Protein AF-0000000076552483 (afdb_homodimer)

Sequence (328 aa):
MKTQMVSAVFLTTALAVSMQRSLESSATPPAQNSSPTLTNTCLITNDVKRLTSFYAQALEMEPHKVDDTYVEFRTGTAVLAIFATEAQEKYIPGSAKAGQNNSAILEFKVTDVDHEYVRLQGLVKTWVKKPTTQPWGTRSLYFRDPDGNLVDFFVPATQPKPRRMKTQMVSAVFLTTALAVSMQRSLESSATPPAQNSSPTLTNTCLITNDVKRLTSFYAQALEMEPHKVDDTYVEFRTGTAVLAIFATEAQEKYIPGSAKAGQNNSAILEFKVTDVDHEYVRLQGLVKTWVKKPTTQPWGTRSLYFRDPDGNLVDFFVPATQPKPRR

Foldseek 3Di:
DPDDPPVPPPPPPPPPPPPPVPVPVVPVPPPPPDDDDQAEDEAEAQQQPQLQVLCCQLLVFDWDDPDPAKIWDDNPGHIYMYGYPVVCCVVPNPPDDFLPDDDDEAEAEDDDQQVSQVSCVVRFDFWDAHFDQDPQAKTWTWGAGPSGHIYIYIHDHDPPPPDD/DPPPPPPPPPPPPPPPVPPPPPVPVVPVPPPPPDDDDQAEDEAEAQQQPQLQVLCCQLLVFDWDDPDPAKIWDDNPGHIYMYGYPVVCCVVPNPPDDHLPDDDDEAEAEDDDQQVSQVSCVVRFDFWDAHFDQDPQAKTWTWGAGPSGHIYIYIHDHDPPPPDD

Secondary structure (DSSP, 8-state):
---------------------------------PPPEEEEEEEEES-HHHHHHHHHHHHT---EEEETTEEEEE-SSSEEEEEEHHHHHHHSTTS--TT-BSSEEEEEE-S-HHHHHHHTTTT--EEEEEEEE-TTS-EEEEEE-TT--EEEEEE---------/---------------------------------PPPEEEEEEEEES-HHHHHHHHHHHHT---EEEETTEEEEE-SSSEEEEEEHHHHHHHSTTS--TT-BSSEEEEEE-S-HHHHHHHTTTT--EEEEEEEE-TTS-EEEEEE-TT--EEEEEE---------

Radius of gyration: 32.88 Å; Cα contacts (8 Å, |Δi|>4): 630; chains: 2; bounding box: 82×118×96 Å

Nearest PDB structures (foldseek):
  4mym-assembly1_A-2  TM=7.818E-01  e=7.127E-12  Nocardioides sp. JS614
  2i7r-assembly1_B  TM=8.332E-01  e=1.467E-09  Streptococcus pneumoniae
  3bqx-assembly1_A-2  TM=8.587E-01  e=1.896E-09  Fulvimarina pelagi HTCC2506
  3itw-assembly1_B-2  TM=7.222E-01  e=1.081E-07  Micromonospora sp. ML1
  1kmz-assembly1_A  TM=4.462E-01  e=1.911E-08  Streptomyces lavendulae

pLDDT: mean 84.48, std 24.86, range [22.77, 99.0]

InterPro domains:
  IPR004360 Glyoxalase/fosfomycin resistance/dioxygenase domain [PF00903] (41-153)
  IPR029068 Glyoxalase/Bleomycin resistance protein/Dihydroxybiphenyl dioxygenase [G3DSA:3.10.180.10] (33-156)
  IPR029068 Glyoxalase/Bleomycin resistance protein/Dihydroxybiphenyl dioxygenase [SSF54593] (40-154)
  IPR037523 Vicinal oxygen chelate (VOC), core domain [PS51819] (37-156)

Solvent-accessible surface area (backbone atoms only — not comparable to full-atom values): 18731 Å² total; per-residue (Å²): 136,82,70,90,76,81,77,76,76,77,77,76,75,72,78,74,70,72,76,70,69,72,73,60,70,74,60,65,69,70,82,70,75,60,58,45,20,41,43,36,40,34,36,33,26,88,48,48,67,62,54,48,54,49,48,30,61,76,33,67,42,78,69,47,69,78,52,89,51,34,36,33,38,78,36,85,57,16,30,46,32,40,33,24,44,70,59,46,40,71,78,45,64,88,67,64,42,58,53,37,31,33,18,52,35,46,30,23,44,37,80,48,46,65,58,49,56,63,74,36,61,87,72,53,82,42,79,73,38,67,73,41,72,44,96,84,46,33,30,31,28,32,31,34,51,97,54,51,38,39,35,33,40,25,32,76,46,78,71,76,67,76,78,123,136,85,79,77,76,78,78,77,78,77,75,77,76,77,78,73,72,72,75,70,72,72,74,61,70,74,63,65,69,69,82,69,77,59,59,46,20,40,43,36,41,36,37,34,25,87,47,49,67,63,54,48,54,50,48,28,60,76,33,66,44,81,68,48,68,78,51,90,49,35,36,34,37,78,35,84,58,16,29,44,32,40,33,23,43,70,58,44,40,71,78,46,64,86,69,64,40,57,53,38,30,34,18,53,33,44,31,23,44,38,80,48,48,66,58,50,55,63,72,37,60,88,70,54,83,43,81,73,40,68,74,41,71,43,96,84,46,33,31,31,30,33,31,34,51,97,53,50,38,39,35,33,40,26,32,75,47,79,73,77,68,76,79,124

Organism: NCBI:txid570835

Structure (mmCIF, N/CA/C/O backbone):
data_AF-0000000076552483-model_v1
#
loop_
_entity.id
_entity.type
_entity.pdbx_description
1 polymer 'Catechol 2,3-dioxygenase-like lactoylglutathione lyase family enzyme'
#
loop_
_atom_site.group_PDB
_atom_site.id
_atom_site.type_symbol
_atom_site.label_atom_id
_atom_site.label_alt_id
_atom_site.label_comp_id
_atom_site.label_asym_id
_atom_site.label_entity_id
_atom_site.label_seq_id
_atom_site.pdbx_PDB_ins_code
_atom_site.Cartn_x
_atom_site.Cartn_y
_atom_site.Cartn_z
_atom_site.occupancy
_atom_site.B_iso_or_equiv
_atom_site.auth_seq_id
_atom_site.auth_comp_id
_atom_site.auth_asym_id
_atom_site.auth_atom_id
_atom_site.pdbx_PDB_model_num
ATOM 1 N N . MET A 1 1 ? -20.266 -84.312 58.062 1 22.77 1 MET A N 1
ATOM 2 C CA . MET A 1 1 ? -20.062 -84.188 56.625 1 22.77 1 MET A CA 1
ATOM 3 C C . MET A 1 1 ? -19.344 -82.875 56.344 1 22.77 1 MET A C 1
ATOM 5 O O . MET A 1 1 ? -19.984 -81.812 56.156 1 22.77 1 MET A O 1
ATOM 9 N N . LYS A 1 2 ? -18.266 -82.625 57.031 1 31.97 2 LYS A N 1
ATOM 10 C CA . LYS A 1 2 ? -17.688 -81.25 57.25 1 31.97 2 LYS A CA 1
ATOM 11 C C . LYS A 1 2 ? -17.141 -80.688 55.969 1 31.97 2 LYS A C 1
ATOM 13 O O . LYS A 1 2 ? -16.938 -79.5 55.875 1 31.97 2 LYS A O 1
ATOM 18 N N . THR A 1 3 ? -16.672 -81.5 54.938 1 28.64 3 THR A N 1
ATOM 19 C CA . THR A 1 3 ? -15.352 -81.25 54.406 1 28.64 3 THR A CA 1
ATOM 20 C C . THR A 1 3 ? -15.398 -80.062 53.469 1 28.64 3 THR A C 1
ATOM 22 O O . THR A 1 3 ? -14.539 -79.188 53.531 1 28.64 3 THR A O 1
ATOM 25 N N . GLN A 1 4 ? -16.062 -80.062 52.25 1 30.84 4 GLN A N 1
ATOM 26 C CA . GLN A 1 4 ? -15.336 -79.812 51 1 30.84 4 GLN A CA 1
ATOM 27 C C . GLN A 1 4 ? -15.086 -78.312 50.844 1 30.84 4 GLN A C 1
ATOM 29 O O . GLN A 1 4 ? -15.977 -77.5 51.094 1 30.84 4 GLN A O 1
ATOM 34 N N . MET A 1 5 ? -13.734 -77.875 50.812 1 31.06 5 MET A N 1
ATOM 35 C CA . MET A 1 5 ? -12.844 -76.75 50.656 1 31.06 5 MET A CA 1
ATOM 36 C C . MET A 1 5 ? -13.031 -76.062 49.281 1 31.06 5 MET A C 1
ATOM 38 O O . MET A 1 5 ? -12.57 -76.625 48.281 1 31.06 5 MET A O 1
ATOM 42 N N . VAL A 1 6 ? -14.25 -75.75 48.75 1 33.12 6 VAL A N 1
ATOM 43 C CA . VAL A 1 6 ? -14.297 -75.312 47.375 1 33.12 6 VAL A CA 1
ATOM 44 C C . VAL A 1 6 ? -13.438 -74.062 47.219 1 33.12 6 VAL A C 1
ATOM 46 O O . VAL A 1 6 ? -13.68 -73 47.875 1 33.12 6 VAL A O 1
ATOM 49 N N . SER A 1 7 ? -12.086 -74.188 47.094 1 30.92 7 SER A N 1
ATOM 50 C CA . SER A 1 7 ? -11.133 -73.062 46.812 1 30.92 7 SER A CA 1
ATOM 51 C C . SER A 1 7 ? -11.469 -72.375 45.5 1 30.92 7 SER A C 1
ATOM 53 O O . SER A 1 7 ? -11.438 -73 44.438 1 30.92 7 SER A O 1
ATOM 55 N N . ALA A 1 8 ? -12.617 -71.625 45.375 1 33.12 8 ALA A N 1
ATOM 56 C CA . ALA A 1 8 ? -12.945 -70.875 44.156 1 33.12 8 ALA A CA 1
ATOM 57 C C . ALA A 1 8 ? -11.789 -70 43.719 1 33.12 8 ALA A C 1
ATOM 59 O O . ALA A 1 8 ? -11.289 -69.188 44.5 1 33.12 8 ALA A O 1
ATOM 60 N N . VAL A 1 9 ? -10.883 -70.5 42.844 1 32.25 9 VAL A N 1
ATOM 61 C CA . VAL A 1 9 ? -9.805 -69.875 42.094 1 32.25 9 VAL A CA 1
ATOM 62 C C . VAL A 1 9 ? -10.336 -68.625 41.406 1 32.25 9 VAL A C 1
ATOM 64 O O . VAL A 1 9 ? -11.211 -68.75 40.531 1 32.25 9 VAL A O 1
ATOM 67 N N . PHE A 1 10 ? -10.727 -67.5 42.125 1 34.72 10 PHE A N 1
ATOM 68 C CA . PHE A 1 10 ? -11.086 -66.25 41.438 1 34.72 10 PHE A CA 1
ATOM 69 C C . PHE A 1 10 ? -9.977 -65.812 40.5 1 34.72 10 PHE A C 1
ATOM 71 O O . PHE A 1 10 ? -8.844 -65.562 40.938 1 34.72 10 PHE A O 1
ATOM 78 N N . LEU A 1 11 ? -9.828 -66.5 39.25 1 30.98 11 LEU A N 1
ATOM 79 C CA . LEU A 1 11 ? -8.945 -66.062 38.188 1 30.98 11 LEU A CA 1
ATOM 80 C C . LEU A 1 11 ? -9.133 -64.562 37.938 1 30.98 11 LEU A C 1
ATOM 82 O O . LEU A 1 11 ? -10.227 -64.125 37.562 1 30.98 11 LEU A O 1
ATOM 86 N N . THR A 1 12 ? -8.43 -63.656 38.656 1 33.97 12 THR A N 1
ATOM 87 C CA . THR A 1 12 ? -8.227 -62.219 38.406 1 33.97 12 THR A CA 1
ATOM 88 C C . THR A 1 12 ? -7.785 -61.969 36.969 1 33.97 12 THR A C 1
ATOM 90 O O . THR A 1 12 ? -6.703 -62.406 36.562 1 33.97 12 THR A O 1
ATOM 93 N N . THR A 1 13 ? -8.648 -62.312 35.938 1 34.34 13 THR A N 1
ATOM 94 C CA . THR A 1 13 ? -8.305 -61.875 34.594 1 34.34 13 THR A CA 1
ATOM 95 C C . THR A 1 13 ? -7.812 -60.438 34.562 1 34.34 13 THR A C 1
ATOM 97 O O . THR A 1 13 ? -8.539 -59.531 34.969 1 34.34 13 THR A O 1
ATOM 100 N N . ALA A 1 14 ? -6.508 -60.156 34.844 1 34.06 14 ALA A N 1
ATOM 101 C CA . ALA A 1 14 ? -5.828 -58.906 34.594 1 34.06 14 ALA A CA 1
ATOM 102 C C . ALA A 1 14 ? -6.145 -58.375 33.188 1 34.06 14 ALA A C 1
ATOM 104 O O . ALA A 1 14 ? -5.91 -59.062 32.219 1 34.06 14 ALA A O 1
ATOM 105 N N . LEU A 1 15 ? -7.254 -57.594 33.031 1 34.28 15 LEU A N 1
ATOM 106 C CA . LEU A 1 15 ? -7.492 -56.812 31.828 1 34.28 15 LEU A CA 1
ATOM 107 C C . LEU A 1 15 ? -6.215 -56.094 31.391 1 34.28 15 LEU A C 1
ATOM 109 O O . LEU A 1 15 ? -5.688 -55.25 32.125 1 34.28 15 LEU A O 1
ATOM 113 N N . ALA A 1 16 ? -5.184 -56.75 30.797 1 33.97 16 ALA A N 1
ATOM 114 C CA . ALA A 1 16 ? -4.152 -56.094 30 1 33.97 16 ALA A CA 1
ATOM 115 C C . ALA A 1 16 ? -4.758 -55.062 29.062 1 33.97 16 ALA A C 1
ATOM 117 O O . ALA A 1 16 ? -5.387 -55.406 28.062 1 33.97 16 ALA A O 1
ATOM 118 N N . VAL A 1 17 ? -5.543 -54.125 29.516 1 37.03 17 VAL A N 1
ATOM 119 C CA . VAL A 1 17 ? -5.809 -53 28.609 1 37.03 17 VAL A CA 1
ATOM 120 C C . VAL A 1 17 ? -4.523 -52.594 27.891 1 37.03 17 VAL A C 1
ATOM 122 O O . VAL A 1 17 ? -3.561 -52.156 28.516 1 37.03 17 VAL A O 1
ATOM 125 N N . SER A 1 18 ? -4.07 -53.375 26.875 1 35.62 18 SER A N 1
ATOM 126 C CA . SER A 1 18 ? -3.094 -52.875 25.922 1 35.62 18 SER A CA 1
ATOM 127 C C . SER A 1 18 ? -3.328 -51.375 25.656 1 35.62 18 SER A C 1
ATOM 129 O O . SER A 1 18 ? -4.438 -50.969 25.297 1 35.62 18 SER A O 1
ATOM 131 N N . MET A 1 19 ? -2.748 -50.469 26.438 1 33.94 19 MET A N 1
ATOM 132 C CA . MET A 1 19 ? -2.518 -49.094 25.969 1 33.94 19 MET A CA 1
ATOM 133 C C . MET A 1 19 ? -2.123 -49.062 24.5 1 33.94 19 MET A C 1
ATOM 135 O O . MET A 1 19 ? -1.001 -49.438 24.156 1 33.94 19 MET A O 1
ATOM 139 N N . GLN A 1 20 ? -2.896 -49.656 23.594 1 35.84 20 GLN A N 1
ATOM 140 C CA . GLN A 1 20 ? -2.619 -49.156 22.25 1 35.84 20 GLN A CA 1
ATOM 141 C C . GLN A 1 20 ? -2.328 -47.656 22.25 1 35.84 20 GLN A C 1
ATOM 143 O O . GLN A 1 20 ? -3.225 -46.844 22.5 1 35.84 20 GLN A O 1
ATOM 148 N N . ARG A 1 21 ? -1.205 -47.219 22.781 1 35.72 21 ARG A N 1
ATOM 149 C CA . ARG A 1 21 ? -0.691 -45.906 22.391 1 35.72 21 ARG A CA 1
ATOM 150 C C . ARG A 1 21 ? -0.979 -45.625 20.922 1 35.72 21 ARG A C 1
ATOM 152 O O . ARG A 1 21 ? -0.531 -46.375 20.047 1 35.72 21 ARG A O 1
ATOM 159 N N . SER A 1 22 ? -2.285 -45.281 20.641 1 39.59 22 SER A N 1
ATOM 160 C CA . SER A 1 22 ? -2.467 -44.562 19.375 1 39.59 22 SER A CA 1
ATOM 161 C C . SER A 1 22 ? -1.258 -43.688 19.062 1 39.59 22 SER A C 1
ATOM 163 O O . SER A 1 22 ? -0.959 -42.75 19.797 1 39.59 22 SER A O 1
ATOM 165 N N . LEU A 1 23 ? -0.143 -44.25 18.719 1 40.72 23 LEU A N 1
ATOM 166 C CA . LEU A 1 23 ? 0.739 -43.438 17.891 1 40.72 23 LEU A CA 1
ATOM 167 C C . LEU A 1 23 ? -0.068 -42.562 16.938 1 40.72 23 LEU A C 1
ATOM 169 O O . LEU A 1 23 ? -0.339 -42.938 15.805 1 40.72 23 LEU A O 1
ATOM 173 N N . GLU A 1 24 ? -1.252 -42.219 17.328 1 40.53 24 GLU A N 1
ATOM 174 C CA . GLU A 1 24 ? -1.646 -41.094 16.484 1 40.53 24 GLU A CA 1
ATOM 175 C C . GLU A 1 24 ? -0.464 -40.156 16.234 1 40.53 24 GLU A C 1
ATOM 177 O O . GLU A 1 24 ? 0.154 -39.656 17.172 1 40.53 24 GLU A O 1
ATOM 182 N N . SER A 1 25 ? 0.384 -40.562 15.266 1 42.34 25 SER A N 1
ATOM 183 C CA . SER A 1 25 ? 1.281 -39.562 14.727 1 42.34 25 SER A CA 1
ATOM 184 C C . SER A 1 25 ? 0.714 -38.156 14.922 1 42.34 25 SER A C 1
ATOM 186 O O . SER A 1 25 ? -0.409 -37.875 14.492 1 42.34 25 SER A O 1
ATOM 188 N N . SER A 1 26 ? 0.827 -37.625 16.094 1 43.69 26 SER A N 1
ATOM 189 C CA . SER A 1 26 ? 0.715 -36.156 16.188 1 43.69 26 SER A CA 1
ATOM 190 C C . SER A 1 26 ? 1.143 -35.469 14.898 1 43.69 26 SER A C 1
ATOM 192 O O . SER A 1 26 ? 2.314 -35.125 14.734 1 43.69 26 SER A O 1
ATOM 194 N N . ALA A 1 27 ? 0.762 -36.062 13.773 1 44.12 27 ALA A N 1
ATOM 195 C CA . ALA A 1 27 ? 0.993 -35.188 12.641 1 44.12 27 ALA A CA 1
ATOM 196 C C . ALA A 1 27 ? 0.732 -33.719 13.023 1 44.12 27 ALA A C 1
ATOM 198 O O . ALA A 1 27 ? -0.33 -33.406 13.555 1 44.12 27 ALA A O 1
ATOM 199 N N . THR A 1 28 ? 1.703 -33.062 13.523 1 47.19 28 THR A N 1
ATOM 200 C CA . THR A 1 28 ? 1.561 -31.609 13.531 1 47.19 28 THR A CA 1
ATOM 201 C C . THR A 1 28 ? 0.562 -31.156 12.469 1 47.19 28 THR A C 1
ATOM 203 O O . THR A 1 28 ? 0.653 -31.578 11.305 1 47.19 28 THR A O 1
ATOM 206 N N . PRO A 1 29 ? -0.653 -30.781 12.828 1 49.41 29 PRO A N 1
ATOM 207 C CA . PRO A 1 29 ? -1.504 -30.312 11.734 1 49.41 29 PRO A CA 1
ATOM 208 C C . PRO A 1 29 ? -0.705 -29.688 10.594 1 49.41 29 PRO A C 1
ATOM 210 O O . PRO A 1 29 ? 0.344 -29.078 10.836 1 49.41 29 PRO A O 1
ATOM 213 N N . PRO A 1 30 ? -0.791 -30.156 9.406 1 47.94 30 PRO A N 1
ATOM 214 C CA . PRO A 1 30 ? -0.055 -29.484 8.328 1 47.94 30 PRO A CA 1
ATOM 215 C C . PRO A 1 30 ? 0.102 -27.984 8.562 1 47.94 30 PRO A C 1
ATOM 217 O O . PRO A 1 30 ? -0.752 -27.359 9.203 1 47.94 30 PRO A O 1
ATOM 220 N N . ALA A 1 31 ? 1.274 -27.453 8.672 1 50.16 31 ALA A N 1
ATOM 221 C CA . ALA A 1 31 ? 1.514 -26.016 8.758 1 50.16 31 ALA A CA 1
ATOM 222 C C . ALA A 1 31 ? 0.413 -25.234 8.055 1 50.16 31 ALA A C 1
ATOM 224 O O . ALA A 1 31 ? 0.165 -25.438 6.859 1 50.16 31 ALA A O 1
ATOM 225 N N . GLN A 1 32 ? -0.764 -25.109 8.664 1 59.97 32 GLN A N 1
ATOM 226 C CA . GLN A 1 32 ? -1.871 -24.344 8.094 1 59.97 32 GLN A CA 1
ATOM 227 C C . GLN A 1 32 ? -1.369 -23.078 7.406 1 59.97 32 GLN A C 1
ATOM 229 O O . GLN A 1 32 ? -0.559 -22.344 7.965 1 59.97 32 GLN A O 1
ATOM 234 N N . ASN A 1 33 ? -1.37 -23.078 6.145 1 67.31 33 ASN A N 1
ATOM 235 C CA . ASN A 1 33 ? -0.959 -21.922 5.359 1 67.31 33 ASN A CA 1
ATOM 236 C C . ASN A 1 33 ? -1.554 -20.625 5.914 1 67.31 33 ASN A C 1
ATOM 238 O O . ASN A 1 33 ? -2.775 -20.469 5.953 1 67.31 33 ASN A O 1
ATOM 242 N N . SER A 1 34 ? -0.701 -19.922 6.531 1 85.25 34 SER A N 1
ATOM 243 C CA . SER A 1 34 ? -1.149 -18.641 7.086 1 85.25 34 SER A CA 1
ATOM 244 C C . SER A 1 34 ? -1.679 -17.719 5.996 1 85.25 34 SER A C 1
ATOM 246 O O . SER A 1 34 ? -1.277 -17.828 4.836 1 85.25 34 SER A O 1
ATOM 248 N N . SER A 1 35 ? -2.631 -16.906 6.273 1 95.06 35 SER A N 1
ATOM 249 C CA . SER A 1 35 ? -3.242 -15.953 5.352 1 95.06 35 SER A CA 1
ATOM 250 C C . SER A 1 35 ? -2.213 -14.953 4.824 1 95.06 35 SER A C 1
ATOM 252 O O . SER A 1 35 ? -1.268 -14.602 5.531 1 95.06 35 SER A O 1
ATOM 254 N N . PRO A 1 36 ? -2.307 -14.609 3.6 1 98.38 36 PRO A N 1
ATOM 255 C CA . PRO A 1 36 ? -1.424 -13.586 3.043 1 98.38 36 PRO A CA 1
ATOM 256 C C . PRO A 1 36 ? -1.4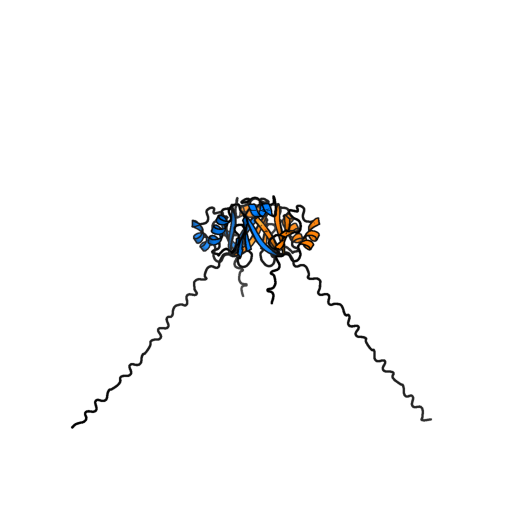14 -12.305 3.873 1 98.38 36 PRO A C 1
ATOM 258 O O . PRO A 1 36 ? -2.459 -11.883 4.379 1 98.38 36 PRO A O 1
ATOM 261 N N . THR A 1 37 ? -0.258 -11.727 4.051 1 98.5 37 THR A N 1
ATOM 262 C CA . THR A 1 37 ? -0.077 -10.516 4.844 1 98.5 37 THR A CA 1
ATOM 263 C C . THR A 1 37 ? 0.475 -9.383 3.986 1 98.5 37 THR A C 1
ATOM 265 O O . THR A 1 37 ? 1.527 -9.523 3.361 1 98.5 37 THR A O 1
ATOM 268 N N . LEU A 1 38 ? -0.247 -8.242 3.955 1 98.81 38 LEU A N 1
ATOM 269 C CA . LEU A 1 38 ? 0.274 -7.066 3.268 1 98.81 38 LEU A CA 1
ATOM 270 C C . LEU A 1 38 ? 1.466 -6.48 4.02 1 98.81 38 LEU A C 1
ATOM 272 O O . LEU A 1 38 ? 1.309 -5.938 5.113 1 98.81 38 LEU A O 1
ATOM 276 N N . THR A 1 39 ? 2.637 -6.562 3.367 1 98.69 39 THR A N 1
ATOM 277 C CA . THR A 1 39 ? 3.83 -6.152 4.102 1 98.69 39 THR A CA 1
ATOM 278 C C . THR A 1 39 ? 4.52 -4.984 3.402 1 98.69 39 THR A C 1
ATOM 280 O O . THR A 1 39 ? 5.297 -4.254 4.02 1 98.69 39 THR A O 1
ATOM 283 N N . ASN A 1 40 ? 4.246 -4.828 2.107 1 98.56 40 ASN A N 1
ATOM 284 C CA . ASN A 1 40 ? 4.906 -3.793 1.318 1 98.56 40 ASN A CA 1
ATOM 285 C C . ASN A 1 40 ? 3.967 -3.201 0.272 1 98.56 40 ASN A C 1
ATOM 287 O O . ASN A 1 40 ? 3.105 -3.9 -0.263 1 98.56 40 ASN A O 1
ATOM 291 N N . THR A 1 41 ? 4.125 -1.963 0.04 1 98.94 41 THR A N 1
ATOM 292 C CA . THR A 1 41 ? 3.688 -1.322 -1.195 1 98.94 41 THR A CA 1
ATOM 293 C C . THR A 1 41 ? 4.883 -0.802 -1.989 1 98.94 41 THR A C 1
ATOM 295 O O . THR A 1 41 ? 5.758 -0.136 -1.436 1 98.94 41 THR A O 1
ATOM 298 N N . CYS A 1 42 ? 4.949 -1.16 -3.236 1 98.94 42 CYS A N 1
ATOM 299 C CA . CYS A 1 42 ? 6.086 -0.793 -4.074 1 98.94 42 CYS A CA 1
ATOM 300 C C . CYS A 1 42 ? 5.672 0.193 -5.156 1 98.94 42 CYS A C 1
ATOM 302 O O . CYS A 1 42 ? 4.742 -0.073 -5.922 1 98.94 42 CYS A O 1
ATOM 304 N N . LEU A 1 43 ? 6.32 1.319 -5.195 1 99 43 LEU A N 1
ATOM 305 C CA . LEU A 1 43 ? 6.09 2.324 -6.23 1 99 43 LEU A CA 1
ATOM 306 C C . LEU A 1 43 ? 7.105 2.18 -7.359 1 99 43 LEU A C 1
ATOM 308 O O . LEU A 1 43 ? 8.312 2.238 -7.125 1 99 43 LEU A O 1
ATOM 312 N N . ILE A 1 44 ? 6.566 2.014 -8.547 1 99 44 ILE A N 1
ATOM 313 C CA . ILE A 1 44 ? 7.398 1.987 -9.75 1 99 44 ILE A CA 1
ATOM 314 C C . ILE A 1 44 ? 7.609 3.41 -10.258 1 99 44 ILE A C 1
ATOM 316 O O . ILE A 1 44 ? 6.652 4.176 -10.398 1 99 44 ILE A O 1
ATOM 320 N N . THR A 1 45 ? 8.883 3.76 -10.539 1 99 45 THR A N 1
ATOM 321 C CA . THR A 1 45 ? 9.188 5.137 -10.906 1 99 45 THR A CA 1
ATOM 322 C C . THR A 1 45 ? 10.281 5.191 -11.969 1 99 45 THR A C 1
ATOM 324 O O . THR A 1 45 ? 11.102 4.273 -12.062 1 99 45 THR A O 1
ATOM 327 N N . ASN A 1 46 ? 10.289 6.23 -12.742 1 98.94 46 ASN A N 1
ATOM 328 C CA . ASN A 1 46 ? 11.352 6.48 -13.703 1 98.94 46 ASN A CA 1
ATOM 329 C C . ASN A 1 46 ? 12.547 7.18 -13.055 1 98.94 46 ASN A C 1
ATOM 331 O O . ASN A 1 46 ? 13.602 7.309 -13.672 1 98.94 46 ASN A O 1
ATOM 335 N N . ASP A 1 47 ? 12.391 7.637 -11.797 1 98.88 47 ASP A N 1
ATOM 336 C CA . ASP A 1 47 ? 13.43 8.422 -11.133 1 98.88 47 ASP A CA 1
ATOM 337 C C . ASP A 1 47 ? 13.523 8.055 -9.648 1 98.88 47 ASP A C 1
ATOM 339 O O . ASP A 1 47 ? 13.008 8.781 -8.797 1 98.88 47 ASP A O 1
ATOM 343 N N . VAL A 1 48 ? 14.305 7.031 -9.375 1 98.94 48 VAL A N 1
ATOM 344 C CA . VAL A 1 48 ? 14.414 6.465 -8.031 1 98.94 48 VAL A CA 1
ATOM 345 C C . VAL A 1 48 ? 15.023 7.496 -7.086 1 98.94 48 VAL A C 1
ATOM 347 O O . VAL A 1 48 ? 14.539 7.684 -5.969 1 98.94 48 VAL A O 1
ATOM 350 N N . LYS A 1 49 ? 16 8.148 -7.52 1 98.88 49 LYS A N 1
ATOM 351 C CA . LYS A 1 49 ? 16.703 9.125 -6.68 1 98.88 49 LYS A CA 1
ATOM 352 C C . LYS A 1 49 ? 15.75 10.234 -6.234 1 98.88 49 LYS A C 1
ATOM 354 O O . LYS A 1 49 ? 15.711 10.586 -5.051 1 98.88 49 LYS A O 1
ATOM 359 N N . ARG A 1 50 ? 15.016 10.781 -7.18 1 98.88 50 ARG A N 1
ATOM 360 C CA . ARG A 1 50 ? 14.094 11.875 -6.891 1 98.88 50 ARG A CA 1
ATOM 361 C C . ARG A 1 50 ? 13.023 11.438 -5.895 1 98.88 50 ARG A C 1
ATOM 363 O O . ARG A 1 50 ? 12.758 12.141 -4.91 1 98.88 50 ARG A O 1
ATOM 370 N N . LEU A 1 51 ? 12.422 10.32 -6.113 1 98.94 51 LEU A N 1
ATOM 371 C CA . LEU A 1 51 ? 11.336 9.859 -5.25 1 98.94 51 LEU A CA 1
ATOM 372 C C . LEU A 1 51 ? 11.875 9.461 -3.879 1 98.94 51 LEU A C 1
ATOM 374 O O . LEU A 1 51 ? 11.219 9.695 -2.859 1 98.94 51 LEU A O 1
ATOM 378 N N . THR A 1 52 ? 13.047 8.875 -3.854 1 98.94 52 THR A N 1
ATOM 379 C CA . THR A 1 52 ? 13.695 8.531 -2.592 1 98.94 52 THR A CA 1
ATOM 380 C C . THR A 1 52 ? 13.969 9.781 -1.761 1 98.94 52 THR A C 1
ATOM 382 O O . THR A 1 52 ? 13.703 9.805 -0.557 1 98.94 52 THR A O 1
ATOM 385 N N . SER A 1 53 ? 14.484 10.781 -2.389 1 98.88 53 SER A N 1
ATOM 386 C CA . SER A 1 53 ? 14.773 12.023 -1.687 1 98.88 53 SER A CA 1
ATOM 387 C C . SER A 1 53 ? 13.508 12.633 -1.087 1 98.88 53 SER A C 1
ATOM 389 O O . SER A 1 53 ? 13.516 13.102 0.051 1 98.88 53 SER A O 1
ATOM 391 N N . PHE A 1 54 ? 12.477 12.609 -1.799 1 98.94 54 PHE A N 1
ATOM 392 C CA . PHE A 1 54 ? 11.203 13.117 -1.307 1 98.94 54 PHE A CA 1
ATOM 393 C C . PHE A 1 54 ? 10.766 12.367 -0.052 1 98.94 54 PHE A C 1
ATOM 395 O O . PHE A 1 54 ? 10.477 12.984 0.975 1 98.94 54 PHE A O 1
ATOM 402 N N . TYR A 1 55 ? 10.727 11.039 -0.141 1 98.94 55 TYR A N 1
ATOM 403 C CA . TYR A 1 55 ? 10.188 10.266 0.973 1 98.94 55 TYR A CA 1
ATOM 404 C C . TYR A 1 55 ? 11.141 10.281 2.162 1 98.94 55 TYR A C 1
ATOM 406 O O . TYR A 1 55 ? 10.703 10.227 3.314 1 98.94 55 TYR A O 1
ATOM 414 N N . ALA A 1 56 ? 12.461 10.391 1.908 1 98.94 56 ALA A N 1
ATOM 415 C CA . ALA A 1 56 ? 13.391 10.547 3.027 1 98.94 56 ALA A CA 1
ATOM 416 C C . ALA A 1 56 ? 13.031 11.766 3.869 1 98.94 56 ALA A C 1
ATOM 418 O O . ALA A 1 56 ? 13.055 11.711 5.102 1 98.94 56 ALA A O 1
ATOM 419 N N . GLN A 1 57 ? 12.68 12.805 3.211 1 98.75 57 GLN A N 1
ATOM 420 C CA . GLN A 1 57 ? 12.32 14.039 3.902 1 98.75 57 GLN A CA 1
ATOM 421 C C . GLN A 1 57 ? 10.906 13.961 4.477 1 98.75 57 GLN A C 1
ATOM 423 O O . GLN A 1 57 ? 10.688 14.297 5.641 1 98.75 57 GLN A O 1
ATOM 428 N N . ALA A 1 58 ? 9.984 13.508 3.691 1 98.88 58 ALA A N 1
ATOM 429 C CA . ALA A 1 58 ? 8.586 13.469 4.113 1 98.88 58 ALA A CA 1
ATOM 430 C C . ALA A 1 58 ? 8.406 12.562 5.328 1 98.88 58 ALA A C 1
ATOM 432 O O . ALA A 1 58 ? 7.586 12.852 6.203 1 98.88 58 ALA A O 1
ATOM 433 N N . LEU A 1 59 ? 9.172 11.469 5.324 1 98.81 59 LEU A N 1
ATOM 434 C CA . LEU A 1 59 ? 9.008 10.484 6.387 1 98.81 59 LEU A CA 1
ATOM 435 C C . LEU A 1 59 ? 10.031 10.711 7.496 1 98.81 59 LEU A C 1
ATOM 437 O O . LEU A 1 59 ? 9.961 10.062 8.547 1 98.81 59 LEU A O 1
ATOM 441 N N . GLU A 1 60 ? 10.953 11.602 7.219 1 98 60 GLU A N 1
ATOM 442 C CA . GLU A 1 60 ? 12.055 11.797 8.148 1 98 60 GLU A CA 1
ATOM 443 C C . GLU A 1 60 ? 12.727 10.477 8.5 1 98 60 GLU A C 1
ATOM 445 O O . GLU A 1 60 ? 12.914 10.164 9.68 1 98 60 GLU A O 1
ATOM 450 N N . MET A 1 61 ? 13.07 9.758 7.5 1 98.12 61 MET A N 1
ATOM 451 C CA . MET A 1 61 ? 13.625 8.406 7.645 1 98.12 61 MET A CA 1
ATOM 452 C C . MET A 1 61 ? 14.766 8.18 6.656 1 98.12 61 MET A C 1
ATOM 454 O O . MET A 1 61 ? 14.688 8.609 5.504 1 98.12 61 MET A O 1
ATOM 458 N N . GLU A 1 62 ? 15.773 7.492 7.16 1 98 62 GLU A N 1
ATOM 459 C CA . GLU A 1 62 ? 16.844 7.086 6.258 1 98 62 GLU A CA 1
ATOM 460 C C . GLU A 1 62 ? 16.422 5.906 5.387 1 98 62 GLU A C 1
ATOM 462 O O . GLU A 1 62 ? 15.922 4.898 5.895 1 98 62 GLU A O 1
ATOM 467 N N . PRO A 1 63 ? 16.641 6.047 4.086 1 98.5 63 PRO A N 1
ATOM 468 C CA . PRO A 1 63 ? 16.297 4.922 3.209 1 98.5 63 PRO A CA 1
ATOM 469 C C . PRO A 1 63 ? 17.266 3.756 3.346 1 98.5 63 PRO A C 1
ATOM 471 O O . PRO A 1 63 ? 18.453 3.965 3.635 1 98.5 63 PRO A O 1
ATOM 474 N N . HIS A 1 64 ? 16.766 2.553 3.215 1 98.44 64 HIS A N 1
ATOM 475 C CA . HIS A 1 64 ? 17.594 1.372 2.979 1 98.44 64 HIS A CA 1
ATOM 476 C C . HIS A 1 64 ? 17.828 1.151 1.488 1 98.44 64 HIS A C 1
ATOM 478 O O . HIS A 1 64 ? 16.969 0.59 0.799 1 98.44 64 HIS A O 1
ATOM 484 N N . LYS A 1 65 ? 18.984 1.575 1.008 1 98 65 LYS A N 1
ATOM 485 C CA . LYS A 1 65 ? 19.297 1.463 -0.415 1 98 65 LYS A CA 1
ATOM 486 C C . LYS A 1 65 ? 19.922 0.109 -0.735 1 98 65 LYS A C 1
ATOM 488 O O . LYS A 1 65 ? 21.109 -0.114 -0.468 1 98 65 LYS A O 1
ATOM 493 N N . VAL A 1 66 ? 19.125 -0.713 -1.312 1 95.69 66 VAL A N 1
ATOM 494 C CA . VAL A 1 66 ? 19.641 -2.031 -1.684 1 95.69 66 VAL A CA 1
ATOM 495 C C . VAL A 1 66 ? 20.578 -1.909 -2.881 1 95.69 66 VAL A C 1
ATOM 497 O O . VAL A 1 66 ? 21.672 -2.475 -2.879 1 95.69 66 VAL A O 1
ATOM 500 N N . ASP A 1 67 ? 20.188 -1.189 -3.887 1 96.06 67 ASP A N 1
ATOM 501 C CA . ASP A 1 67 ? 20.984 -0.77 -5.027 1 96.06 67 ASP A CA 1
ATOM 502 C C . ASP A 1 67 ? 20.391 0.462 -5.703 1 96.06 67 ASP A C 1
ATOM 504 O O . ASP A 1 67 ? 19.5 1.112 -5.145 1 96.06 67 ASP A O 1
ATOM 508 N N . ASP A 1 68 ? 20.844 0.815 -6.859 1 97.38 68 ASP A N 1
ATOM 509 C CA . ASP A 1 68 ? 20.438 2.059 -7.504 1 97.38 68 ASP A CA 1
ATOM 510 C C . ASP A 1 68 ? 19 1.958 -8.023 1 97.38 68 ASP A C 1
ATOM 512 O O . ASP A 1 68 ? 18.391 2.973 -8.359 1 97.38 68 ASP A O 1
ATOM 516 N N . THR A 1 69 ? 18.438 0.774 -8.078 1 98.25 69 THR A N 1
ATOM 517 C CA . THR A 1 69 ? 17.141 0.593 -8.719 1 98.25 69 THR A CA 1
ATOM 518 C C . THR A 1 69 ? 16.062 0.248 -7.684 1 98.25 69 THR A C 1
ATOM 520 O O . THR A 1 69 ? 14.883 0.205 -8.008 1 98.25 69 THR A O 1
ATOM 523 N N . TYR A 1 70 ? 16.531 0.035 -6.461 1 98.62 70 TYR A N 1
ATOM 524 C CA . TYR A 1 70 ? 15.586 -0.461 -5.469 1 98.62 70 TYR A CA 1
ATOM 525 C C . TYR A 1 70 ? 15.914 0.084 -4.082 1 98.62 70 TYR A C 1
ATOM 527 O O . TYR A 1 70 ? 17.016 -0.109 -3.578 1 98.62 70 TYR A O 1
ATOM 535 N N . VAL A 1 71 ? 14.953 0.724 -3.451 1 98.88 71 VAL A N 1
ATOM 536 C CA . VAL A 1 71 ? 15.078 1.365 -2.146 1 98.88 71 VAL A CA 1
ATOM 537 C C . VAL A 1 71 ? 13.883 0.989 -1.27 1 98.88 71 VAL A C 1
ATOM 539 O O . VAL A 1 71 ? 12.758 0.877 -1.758 1 98.88 71 VAL A O 1
ATOM 542 N N . GLU A 1 72 ? 14.148 0.824 0.035 1 98.88 72 GLU A N 1
ATOM 543 C CA . GLU A 1 72 ? 13.086 0.542 0.99 1 98.88 72 GLU A CA 1
ATOM 544 C C . GLU A 1 72 ? 13.047 1.59 2.1 1 98.88 72 GLU A C 1
ATOM 546 O O . GLU A 1 72 ? 14.094 2.01 2.6 1 98.88 72 GLU A O 1
ATOM 551 N N . PHE A 1 73 ? 11.883 2.078 2.416 1 98.88 73 PHE A N 1
ATOM 552 C CA . PHE A 1 73 ? 11.609 2.729 3.693 1 98.88 73 PHE A CA 1
ATOM 553 C C . PHE A 1 73 ? 10.883 1.78 4.641 1 98.88 73 PHE A C 1
ATOM 555 O O . PHE A 1 73 ? 9.734 1.41 4.398 1 98.88 73 PHE A O 1
ATOM 562 N N . ARG A 1 74 ? 11.539 1.36 5.68 1 98.44 74 ARG A N 1
ATOM 563 C CA . ARG A 1 74 ? 10.992 0.445 6.676 1 98.44 74 ARG A CA 1
ATOM 564 C C . ARG A 1 74 ? 10.32 1.208 7.809 1 98.44 74 ARG A C 1
ATOM 566 O O . ARG A 1 74 ? 10.953 1.539 8.812 1 98.44 74 ARG A O 1
ATOM 573 N N . THR A 1 75 ? 9.016 1.417 7.691 1 97.94 75 THR A N 1
ATOM 574 C CA . THR A 1 75 ? 8.305 2.406 8.5 1 97.94 75 THR A CA 1
ATOM 575 C C . THR A 1 75 ? 7.809 1.786 9.805 1 97.94 75 THR A C 1
ATOM 577 O O . THR A 1 75 ? 6.961 2.363 10.484 1 97.94 75 THR A O 1
ATOM 580 N N . GLY A 1 76 ? 8.312 0.699 10.305 1 91.69 76 GLY A N 1
ATOM 581 C CA . GLY A 1 76 ? 7.91 0.046 11.539 1 91.69 76 GLY A CA 1
ATOM 582 C C . GLY A 1 76 ? 6.816 -0.986 11.336 1 91.69 76 GLY A C 1
ATOM 583 O O . GLY A 1 76 ? 6.875 -2.08 11.906 1 91.69 76 GLY A O 1
ATOM 584 N N . THR A 1 77 ? 5.801 -0.682 10.555 1 94.88 77 THR A N 1
ATOM 585 C CA . THR A 1 77 ? 4.711 -1.604 10.258 1 94.88 77 THR A CA 1
ATOM 586 C C . THR A 1 77 ? 4.891 -2.223 8.875 1 94.88 77 THR A C 1
ATOM 588 O O . THR A 1 77 ? 5.328 -3.369 8.75 1 94.88 77 THR A O 1
ATOM 591 N N . ALA A 1 78 ? 4.742 -1.503 7.887 1 98.25 78 ALA A N 1
ATOM 592 C CA . ALA A 1 78 ? 4.918 -1.954 6.508 1 98.25 78 ALA A CA 1
ATOM 593 C C . ALA A 1 78 ? 6.09 -1.24 5.844 1 98.25 78 ALA A C 1
ATOM 595 O O . ALA A 1 78 ? 6.621 -0.268 6.387 1 98.25 78 ALA A O 1
ATOM 596 N N . VAL A 1 79 ? 6.484 -1.768 4.703 1 98.75 79 VAL A N 1
ATOM 597 C CA . VAL A 1 79 ? 7.59 -1.208 3.928 1 98.75 79 VAL A CA 1
ATOM 598 C C . VAL A 1 79 ? 7.043 -0.449 2.721 1 98.75 79 VAL A C 1
ATOM 600 O O . VAL A 1 79 ? 6.137 -0.93 2.035 1 98.75 79 VAL A O 1
ATOM 603 N N . LEU A 1 80 ? 7.5 0.737 2.541 1 98.94 80 LEU A N 1
ATOM 604 C CA . LEU A 1 80 ? 7.387 1.403 1.249 1 98.94 80 LEU A CA 1
ATOM 605 C C . LEU A 1 80 ? 8.625 1.155 0.397 1 98.94 80 LEU A C 1
ATOM 607 O O . LEU A 1 80 ? 9.734 1.549 0.775 1 98.94 80 LEU A O 1
ATOM 611 N N . ALA A 1 81 ? 8.438 0.55 -0.714 1 98.94 81 ALA A N 1
ATOM 612 C CA . ALA A 1 81 ? 9.539 0.305 -1.642 1 98.94 81 ALA A CA 1
ATOM 613 C C . ALA A 1 81 ? 9.445 1.214 -2.863 1 98.94 81 ALA A C 1
ATOM 615 O O . ALA A 1 81 ? 8.344 1.607 -3.266 1 98.94 81 ALA A O 1
ATOM 616 N N . ILE A 1 82 ? 10.531 1.549 -3.354 1 98.94 82 ILE A N 1
ATOM 617 C CA . ILE A 1 82 ? 10.68 2.311 -4.59 1 98.94 82 ILE A CA 1
ATOM 618 C C . ILE A 1 82 ? 11.516 1.515 -5.59 1 98.94 82 ILE A C 1
ATOM 620 O O . ILE A 1 82 ? 12.609 1.054 -5.262 1 98.94 82 ILE A O 1
ATOM 624 N N . PHE A 1 83 ? 10.984 1.334 -6.746 1 98.94 83 PHE A N 1
ATOM 625 C CA . PHE A 1 83 ? 11.594 0.43 -7.715 1 98.94 83 PHE A CA 1
ATOM 626 C C . PHE A 1 83 ? 11.617 1.058 -9.102 1 98.94 83 PHE A C 1
ATOM 628 O O . PHE A 1 83 ? 10.625 1.634 -9.547 1 98.94 83 PHE A O 1
ATOM 635 N N . ALA A 1 84 ? 12.734 0.872 -9.781 1 98.94 84 ALA A N 1
ATOM 636 C CA . ALA A 1 84 ? 12.945 1.487 -11.086 1 98.94 84 ALA A CA 1
ATOM 637 C C . ALA A 1 84 ? 12.102 0.798 -12.156 1 98.94 84 ALA A C 1
ATOM 639 O O . ALA A 1 84 ? 12 -0.43 -12.18 1 98.94 84 ALA A O 1
ATOM 640 N N . THR A 1 85 ? 11.594 1.623 -13.078 1 98.88 85 THR A N 1
ATOM 641 C CA . THR A 1 85 ? 10.812 1.119 -14.203 1 98.88 85 THR A CA 1
ATOM 642 C C . THR A 1 85 ? 11.633 0.124 -15.023 1 98.88 85 THR A C 1
ATOM 644 O O . THR A 1 85 ? 11.117 -0.926 -15.422 1 98.88 85 THR A O 1
ATOM 647 N N . GLU A 1 86 ? 12.898 0.444 -15.266 1 98.62 86 GLU A N 1
ATOM 648 C CA . GLU A 1 86 ? 13.727 -0.415 -16.109 1 98.62 86 GLU A CA 1
ATOM 649 C C . GLU A 1 86 ? 13.898 -1.798 -15.484 1 98.62 86 GLU A C 1
ATOM 651 O O . GLU A 1 86 ? 13.852 -2.811 -16.188 1 98.62 86 GLU A O 1
ATOM 656 N N . ALA A 1 87 ? 14.094 -1.838 -14.211 1 98.31 87 ALA A N 1
ATOM 657 C CA . ALA A 1 87 ? 14.234 -3.117 -13.523 1 98.31 87 ALA A CA 1
ATOM 658 C C . ALA A 1 87 ? 12.914 -3.881 -13.516 1 98.31 87 ALA A C 1
ATOM 660 O O . ALA A 1 87 ? 12.883 -5.082 -13.789 1 98.31 87 ALA A O 1
ATOM 661 N N . GLN A 1 88 ? 11.82 -3.215 -13.203 1 98.62 88 GLN A N 1
ATOM 662 C CA . GLN A 1 88 ? 10.5 -3.844 -13.242 1 98.62 88 GLN A CA 1
ATOM 663 C C . GLN A 1 88 ? 10.227 -4.457 -14.617 1 98.62 88 GLN A C 1
ATOM 665 O O . GLN A 1 88 ? 9.75 -5.59 -14.711 1 98.62 88 GLN A O 1
ATOM 670 N N . GLU A 1 89 ? 10.523 -3.693 -15.68 1 98.75 89 GLU A N 1
ATOM 671 C CA . GLU A 1 89 ? 10.312 -4.16 -17.047 1 98.75 89 GLU A CA 1
ATOM 672 C C . GLU A 1 89 ? 11.164 -5.395 -17.344 1 98.75 89 GLU A C 1
ATOM 674 O O . GLU A 1 89 ? 10.727 -6.305 -18.047 1 98.75 89 GLU A O 1
ATOM 679 N N . LYS A 1 90 ? 12.352 -5.387 -16.828 1 98.31 90 LYS A N 1
ATOM 680 C CA . LYS A 1 90 ? 13.258 -6.512 -17.031 1 98.31 90 LYS A CA 1
ATOM 681 C C . LYS A 1 90 ? 12.711 -7.785 -16.406 1 98.31 90 LYS A C 1
ATOM 683 O O . LYS A 1 90 ? 12.766 -8.859 -17 1 98.31 90 LYS A O 1
ATOM 688 N N . TYR A 1 91 ? 12.117 -7.703 -15.242 1 98.06 91 TYR A N 1
ATOM 689 C CA . TYR A 1 91 ? 11.789 -8.906 -14.484 1 98.06 91 TYR A CA 1
ATOM 690 C C . TYR A 1 91 ? 10.312 -9.258 -14.625 1 98.06 91 TYR A C 1
ATOM 692 O O . TYR A 1 91 ? 9.938 -10.43 -14.523 1 98.06 91 TYR A O 1
ATOM 700 N N . ILE A 1 92 ? 9.477 -8.242 -14.828 1 98.44 92 ILE A N 1
ATOM 701 C CA . ILE A 1 92 ? 8.047 -8.422 -15.039 1 98.44 92 ILE A CA 1
ATOM 702 C C . ILE A 1 92 ? 7.586 -7.555 -16.203 1 98.44 92 ILE A C 1
ATOM 704 O O . ILE A 1 92 ? 6.844 -6.586 -16.016 1 98.44 92 ILE A O 1
ATOM 708 N N . PRO A 1 93 ? 7.91 -7.91 -17.391 1 98.44 93 PRO A N 1
ATOM 709 C CA . PRO A 1 93 ? 7.711 -7.039 -18.547 1 98.44 93 PRO A CA 1
ATOM 710 C C . PRO A 1 93 ? 6.242 -6.668 -18.766 1 98.44 93 PRO A C 1
ATOM 712 O O . PRO A 1 93 ? 5.363 -7.516 -18.609 1 98.44 93 PRO A O 1
ATOM 715 N N . GLY A 1 94 ? 5.973 -5.367 -19.016 1 98.62 94 GLY A N 1
ATOM 716 C CA . GLY A 1 94 ? 4.664 -4.867 -19.391 1 98.62 94 GLY A CA 1
ATOM 717 C C . GLY A 1 94 ? 3.717 -4.715 -18.219 1 98.62 94 GLY A C 1
ATOM 718 O O . GLY A 1 94 ? 2.516 -4.508 -18.406 1 98.62 94 GLY A O 1
ATOM 719 N N . SER A 1 95 ? 4.238 -4.738 -16.984 1 98.81 95 SER A N 1
ATOM 720 C CA . SER A 1 95 ? 3.361 -4.891 -15.82 1 98.81 95 SER A CA 1
ATOM 721 C C . SER A 1 95 ? 3.115 -3.549 -15.141 1 98.81 95 SER A C 1
ATOM 723 O O . SER A 1 95 ? 2.219 -3.428 -14.297 1 98.81 95 SER A O 1
ATOM 725 N N . ALA A 1 96 ? 3.895 -2.523 -15.539 1 98.88 96 ALA A N 1
ATOM 726 C CA . ALA A 1 96 ? 3.748 -1.262 -14.812 1 98.88 96 ALA A CA 1
ATOM 727 C C . ALA A 1 96 ? 4.109 -0.075 -15.703 1 98.88 96 ALA A C 1
ATOM 729 O O . ALA A 1 96 ? 4.895 -0.213 -16.641 1 98.88 96 ALA A O 1
ATOM 730 N N . LYS A 1 97 ? 3.461 1.022 -15.414 1 98.81 97 LYS A N 1
ATOM 731 C CA . LYS A 1 97 ? 3.773 2.324 -15.992 1 98.81 97 LYS A CA 1
ATOM 732 C C . LYS A 1 97 ? 3.947 3.385 -14.914 1 98.81 97 LYS A C 1
ATOM 734 O O . LYS A 1 97 ? 2.996 3.713 -14.195 1 98.81 97 LYS A O 1
ATOM 739 N N . ALA A 1 98 ? 5.137 3.951 -14.867 1 98.75 98 ALA A N 1
ATOM 740 C CA . ALA A 1 98 ? 5.504 4.887 -13.812 1 98.75 98 ALA A CA 1
ATOM 741 C C . ALA A 1 98 ? 4.555 6.078 -13.773 1 98.75 98 ALA A C 1
ATOM 743 O O . ALA A 1 98 ? 4.148 6.586 -14.82 1 98.75 98 ALA A O 1
ATOM 744 N N . GLY A 1 99 ? 4.273 6.492 -12.555 1 98.19 99 GLY A N 1
ATOM 745 C CA . GLY A 1 99 ? 3.527 7.723 -12.352 1 98.19 99 GLY A CA 1
ATOM 746 C C . GLY A 1 99 ? 2.068 7.609 -12.75 1 98.19 99 GLY A C 1
ATOM 747 O O . GLY A 1 99 ? 1.407 8.617 -13.008 1 98.19 99 GLY A O 1
ATOM 748 N N . GLN A 1 100 ? 1.597 6.438 -12.852 1 98.75 100 GLN A N 1
ATOM 749 C CA . GLN A 1 100 ? 0.212 6.227 -13.258 1 98.75 100 GLN A CA 1
ATOM 750 C C . GLN A 1 100 ? -0.577 5.504 -12.172 1 98.75 100 GLN A C 1
ATOM 752 O O . GLN A 1 100 ? -1.085 4.402 -12.391 1 98.75 100 GLN A O 1
ATOM 757 N N . ASN A 1 101 ? -0.653 6.117 -11.023 1 98.94 101 ASN A N 1
ATOM 758 C CA . ASN A 1 101 ? -1.484 5.672 -9.914 1 98.94 101 ASN A CA 1
ATOM 759 C C . ASN A 1 101 ? -2.482 6.75 -9.492 1 98.94 101 ASN A C 1
ATOM 761 O O . ASN A 1 101 ? -2.096 7.785 -8.945 1 98.94 101 ASN A O 1
ATOM 765 N N . ASN A 1 102 ? -3.748 6.43 -9.727 1 98.88 102 ASN A N 1
ATOM 766 C CA . ASN A 1 102 ? -4.812 7.363 -9.359 1 98.88 102 ASN A CA 1
ATOM 767 C C . ASN A 1 102 ? -5.867 6.691 -8.484 1 98.88 102 ASN A C 1
ATOM 769 O O . ASN A 1 102 ? -6.953 7.238 -8.289 1 98.88 102 ASN A O 1
ATOM 773 N N . SER A 1 103 ? -5.547 5.5 -8.016 1 98.94 103 SER A N 1
ATOM 774 C CA . SER A 1 103 ? -6.637 4.84 -7.305 1 98.94 103 SER A CA 1
ATOM 775 C C . SER A 1 103 ? -6.129 4.094 -6.078 1 98.94 103 SER A C 1
ATOM 777 O O . SER A 1 103 ? -6.918 3.564 -5.297 1 98.94 103 SER A O 1
ATOM 779 N N . ALA A 1 104 ? -4.883 3.965 -5.855 1 98.94 104 ALA A N 1
ATOM 780 C CA . ALA A 1 104 ? -4.324 3.445 -4.609 1 98.94 104 ALA A CA 1
ATOM 781 C C . ALA A 1 104 ? -3.744 4.57 -3.756 1 98.94 104 ALA A C 1
ATOM 783 O O . ALA A 1 104 ? -2.912 5.352 -4.227 1 98.94 104 ALA A O 1
ATOM 784 N N . ILE A 1 105 ? -4.18 4.66 -2.555 1 99 105 ILE A N 1
ATOM 785 C CA . ILE A 1 105 ? -3.74 5.703 -1.635 1 99 105 ILE A CA 1
ATOM 786 C C . ILE A 1 105 ? -2.77 5.117 -0.615 1 99 105 ILE A C 1
ATOM 788 O O . ILE A 1 105 ? -3.031 4.059 -0.037 1 99 105 ILE A O 1
ATOM 792 N N . LEU A 1 106 ? -1.627 5.742 -0.44 1 98.94 106 LEU A N 1
ATOM 793 C CA . LEU A 1 106 ? -0.693 5.41 0.63 1 98.94 106 LEU A CA 1
ATOM 794 C C . LEU A 1 106 ? -1.03 6.176 1.905 1 98.94 106 LEU A C 1
ATOM 796 O O . LEU A 1 106 ? -1.05 7.41 1.908 1 98.94 106 LEU A O 1
ATOM 800 N N . GLU A 1 107 ? -1.272 5.453 2.955 1 98.94 107 GLU A N 1
ATOM 801 C CA . GLU A 1 107 ? -1.721 6.109 4.18 1 98.94 107 GLU A CA 1
ATOM 802 C C . GLU A 1 107 ? -0.737 5.879 5.324 1 98.94 107 GLU A C 1
ATOM 804 O O . GLU A 1 107 ? -0.5 4.738 5.723 1 98.94 107 GLU A O 1
ATOM 809 N N . PHE A 1 108 ? -0.233 6.977 5.832 1 98.88 108 PHE A N 1
ATOM 810 C CA . PHE A 1 108 ? 0.751 6.961 6.906 1 98.88 108 PHE A CA 1
ATOM 811 C C . PHE A 1 108 ? 0.154 7.508 8.195 1 98.88 108 PHE A C 1
ATOM 813 O O . PHE A 1 108 ? -0.371 8.625 8.219 1 98.88 108 PHE A O 1
ATOM 820 N N . LYS A 1 109 ? 0.266 6.711 9.211 1 98.56 109 LYS A N 1
ATOM 821 C CA . LYS A 1 109 ? -0.093 7.215 10.531 1 98.56 109 LYS A CA 1
ATOM 822 C C . LYS A 1 109 ? 0.977 8.164 11.07 1 98.56 109 LYS A C 1
ATOM 824 O O . LYS A 1 109 ? 2.172 7.879 10.977 1 98.56 109 LYS A O 1
ATOM 829 N N . VAL A 1 110 ? 0.532 9.281 11.531 1 98.44 110 VAL A N 1
ATOM 830 C CA . VAL A 1 110 ? 1.429 10.258 12.148 1 98.44 110 VAL A CA 1
ATOM 831 C C . VAL A 1 110 ? 0.916 10.625 13.539 1 98.44 110 VAL A C 1
ATOM 833 O O . VAL A 1 110 ? -0.172 10.203 13.938 1 98.44 110 VAL A O 1
ATOM 836 N N . THR A 1 111 ? 1.75 11.344 14.281 1 97.5 111 THR A N 1
ATOM 837 C CA . THR A 1 111 ? 1.364 11.711 15.633 1 97.5 111 THR A CA 1
ATOM 838 C C . THR A 1 111 ? 0.646 13.062 15.648 1 97.5 111 THR A C 1
ATOM 840 O O . THR A 1 111 ? -0.107 13.359 16.578 1 97.5 111 THR A O 1
ATOM 843 N N . ASP A 1 112 ? 0.884 13.906 14.633 1 97.94 112 ASP A N 1
ATOM 844 C CA . ASP A 1 112 ? 0.333 15.258 14.578 1 97.94 112 ASP A CA 1
ATOM 845 C C . ASP A 1 112 ? 0.212 15.75 13.141 1 97.94 112 ASP A C 1
ATOM 847 O O . ASP A 1 112 ? 1.195 16.188 12.547 1 97.94 112 ASP A O 1
ATOM 851 N N . VAL A 1 113 ? -1.023 15.82 12.664 1 98.62 113 VAL A N 1
ATOM 852 C CA . VAL A 1 113 ? -1.281 16.141 11.258 1 98.62 113 VAL A CA 1
ATOM 853 C C . VAL A 1 113 ? -0.943 17.609 10.992 1 98.62 113 VAL A C 1
ATOM 855 O O . VAL A 1 113 ? -0.344 17.938 9.969 1 98.62 113 VAL A O 1
ATOM 858 N N . ASP A 1 114 ? -1.293 18.453 11.883 1 98.5 114 ASP A N 1
ATOM 859 C CA . ASP A 1 114 ? -1.078 19.891 11.688 1 98.5 114 ASP A CA 1
ATOM 860 C C . ASP A 1 114 ? 0.412 20.219 11.672 1 98.5 114 ASP A C 1
ATOM 862 O O . ASP A 1 114 ? 0.858 21.062 10.891 1 98.5 114 ASP A O 1
ATOM 866 N N . HIS A 1 115 ? 1.1 19.531 12.523 1 98.19 115 HIS A N 1
ATOM 867 C CA . HIS A 1 115 ? 2.549 19.688 12.508 1 98.19 115 HIS A CA 1
ATOM 868 C C . HIS A 1 115 ? 3.141 19.266 11.172 1 98.19 115 HIS A C 1
ATOM 870 O O . HIS A 1 115 ? 3.984 19.969 10.609 1 98.19 115 HIS A O 1
ATOM 876 N N . GLU A 1 116 ? 2.709 18.188 10.672 1 98.62 116 GLU A N 1
ATOM 877 C CA . GLU A 1 116 ? 3.232 17.688 9.406 1 98.62 116 GLU A CA 1
ATOM 878 C C . GLU A 1 116 ? 2.918 18.641 8.25 1 98.62 116 GLU A C 1
ATOM 880 O O . GLU A 1 116 ? 3.727 18.797 7.34 1 98.62 116 GLU A O 1
ATOM 885 N N . TYR A 1 117 ? 1.771 19.219 8.312 1 98.69 117 TYR A N 1
ATOM 886 C CA . TYR A 1 117 ? 1.378 20.172 7.281 1 98.69 117 TYR A CA 1
ATOM 887 C C . TYR A 1 117 ? 2.361 21.328 7.211 1 98.69 117 TYR A C 1
ATOM 889 O O . TYR A 1 117 ? 2.764 21.75 6.121 1 98.69 117 TYR A O 1
ATOM 897 N N . VAL A 1 118 ? 2.742 21.812 8.305 1 98.44 118 VAL A N 1
ATOM 898 C CA . VAL A 1 118 ? 3.695 22.906 8.367 1 98.44 118 VAL A CA 1
ATOM 899 C C . VAL A 1 118 ? 5.078 22.422 7.934 1 98.44 118 VAL A C 1
ATOM 901 O O . VAL A 1 118 ? 5.727 23.062 7.098 1 98.44 118 VAL A O 1
ATOM 904 N N . ARG A 1 119 ? 5.457 21.297 8.375 1 98 119 ARG A N 1
ATOM 905 C CA . ARG A 1 119 ? 6.793 20.75 8.141 1 98 119 ARG A CA 1
ATOM 906 C C . ARG A 1 119 ? 7.02 20.484 6.656 1 98 119 ARG A C 1
ATOM 908 O O . ARG A 1 119 ? 8.133 20.641 6.152 1 98 119 ARG A O 1
ATOM 915 N N . LEU A 1 120 ? 5.953 20.203 5.918 1 98.56 120 LEU A N 1
ATOM 916 C CA . LEU A 1 120 ? 6.09 19.703 4.555 1 98.56 120 LEU A CA 1
ATOM 917 C C . LEU A 1 120 ? 5.918 20.828 3.543 1 98.56 120 LEU A C 1
ATOM 919 O O . LEU A 1 120 ? 6.031 20.609 2.334 1 98.56 120 LEU A O 1
ATOM 923 N N . GLN A 1 121 ? 5.52 22.141 3.775 1 97.44 121 GLN A N 1
ATOM 924 C CA . GLN A 1 121 ? 5.242 23.25 2.867 1 97.44 121 GLN A CA 1
ATOM 925 C C . GLN A 1 121 ? 6.379 23.438 1.87 1 97.44 121 GLN A C 1
ATOM 927 O O . GLN A 1 121 ? 6.137 23.688 0.686 1 97.44 121 GLN A O 1
ATOM 932 N N . GLY A 1 122 ? 7.574 23.156 2.053 1 97.12 122 GLY A N 1
ATOM 933 C CA . GLY A 1 122 ? 8.695 23.312 1.146 1 97.12 122 GLY A CA 1
ATOM 934 C C . GLY A 1 122 ? 8.977 22.078 0.321 1 97.12 122 GLY A C 1
ATOM 935 O O . GLY A 1 122 ? 9.648 22.141 -0.711 1 97.12 122 GLY A O 1
ATOM 936 N N . LEU A 1 123 ? 8.352 21.109 0.666 1 98.75 123 LEU A N 1
ATOM 937 C CA . LEU A 1 123 ? 8.617 19.812 0.028 1 98.75 123 LEU A CA 1
ATOM 938 C C . LEU A 1 123 ? 7.457 19.406 -0.876 1 98.75 123 LEU A C 1
ATOM 940 O O . LEU A 1 123 ? 7.672 18.984 -2.014 1 98.75 123 LEU A O 1
ATOM 944 N N . VAL A 1 124 ? 6.23 19.547 -0.358 1 98.81 124 VAL A N 1
ATOM 945 C CA . VAL A 1 124 ? 5.031 19.156 -1.089 1 98.81 124 VAL A CA 1
ATOM 946 C C . VAL A 1 124 ? 4.641 20.266 -2.074 1 98.81 124 VAL A C 1
ATOM 948 O O . VAL A 1 124 ? 4.547 21.438 -1.7 1 98.81 124 VAL A O 1
ATOM 951 N N . LYS A 1 125 ? 4.441 19.828 -3.248 1 98.56 125 LYS A N 1
ATOM 952 C CA . LYS A 1 125 ? 4.109 20.812 -4.281 1 98.56 125 LYS A CA 1
ATOM 953 C C . LYS A 1 125 ? 2.615 20.781 -4.598 1 98.56 125 LYS A C 1
ATOM 955 O O . LYS A 1 125 ? 2.07 21.766 -5.117 1 98.56 125 LYS A O 1
ATOM 960 N N . THR A 1 126 ? 1.972 19.703 -4.383 1 98.69 126 THR A N 1
ATOM 961 C CA . THR A 1 126 ? 0.551 19.562 -4.684 1 98.69 126 THR A CA 1
ATOM 962 C C . THR A 1 126 ? -0.223 19.109 -3.447 1 98.69 126 THR A C 1
ATOM 964 O O . THR A 1 126 ? -0.167 17.938 -3.064 1 98.69 126 THR A O 1
ATOM 967 N N . TRP A 1 127 ? -0.901 20.031 -2.861 1 98.75 127 TRP A N 1
ATOM 968 C CA . TRP A 1 127 ? -1.812 19.75 -1.756 1 98.75 127 TRP A CA 1
ATOM 969 C C . TRP A 1 127 ? -3.201 19.391 -2.271 1 98.75 127 TRP A C 1
ATOM 971 O O . TRP A 1 127 ? -3.729 20.047 -3.168 1 98.75 127 TRP A O 1
ATOM 981 N N . VAL A 1 128 ? -3.746 18.375 -1.753 1 98.94 128 VAL A N 1
ATOM 982 C CA . VAL A 1 128 ? -5.055 17.906 -2.193 1 98.94 128 VAL A CA 1
ATOM 983 C C . VAL A 1 128 ? -6.117 18.281 -1.166 1 98.94 128 VAL A C 1
ATOM 985 O O . VAL A 1 128 ? -7.23 18.672 -1.528 1 98.94 128 VAL A O 1
ATOM 988 N N . LYS A 1 129 ? -5.805 18.125 0.118 1 98.88 129 LYS A N 1
ATOM 989 C CA . LYS A 1 129 ? -6.68 18.531 1.216 1 98.88 129 LYS A CA 1
ATOM 990 C C . LYS A 1 129 ? -5.867 18.922 2.445 1 98.88 129 LYS A C 1
ATOM 992 O O . LYS A 1 129 ? -5.012 18.172 2.904 1 98.88 129 LYS A O 1
ATOM 997 N N . LYS A 1 130 ? -6.133 20.125 2.957 1 98.75 130 LYS A N 1
ATOM 998 C CA . LYS A 1 130 ? -5.477 20.594 4.176 1 98.75 130 LYS A CA 1
ATOM 999 C C . LYS A 1 130 ? -5.934 19.797 5.391 1 98.75 130 LYS A C 1
ATOM 1001 O O . LYS A 1 130 ? -6.93 19.062 5.324 1 98.75 130 LYS A O 1
ATOM 1006 N N . PRO A 1 131 ? -5.211 19.938 6.469 1 98.81 131 PRO A N 1
ATOM 1007 C CA . PRO A 1 131 ? -5.625 19.188 7.656 1 98.81 131 PRO A CA 1
ATOM 1008 C C . PRO A 1 131 ? -7.109 19.359 7.973 1 98.81 131 PRO A C 1
ATOM 1010 O O . PRO A 1 131 ? -7.59 20.484 8.109 1 98.81 131 PRO A O 1
ATOM 1013 N N . THR A 1 132 ? -7.746 18.234 8.023 1 98.75 132 THR A N 1
ATOM 1014 C CA . THR A 1 132 ? -9.195 18.203 8.211 1 98.75 132 THR A CA 1
ATOM 1015 C C . THR A 1 132 ? -9.602 17 9.047 1 98.75 132 THR A C 1
ATOM 1017 O O . THR A 1 132 ? -9.086 15.898 8.844 1 98.75 132 THR A O 1
ATOM 1020 N N . THR A 1 133 ? -10.477 17.219 10.047 1 98.12 133 THR A N 1
ATOM 1021 C CA . THR A 1 133 ? -11.102 16.078 10.719 1 98.12 133 THR A CA 1
ATOM 1022 C C . THR A 1 133 ? -12.289 15.555 9.914 1 98.12 133 THR A C 1
ATOM 1024 O O . THR A 1 133 ? -13.242 16.297 9.656 1 98.12 133 THR A O 1
ATOM 1027 N N . GLN A 1 134 ? -12.195 14.344 9.516 1 96.69 134 GLN A N 1
ATOM 1028 C CA . GLN A 1 134 ? -13.234 13.719 8.703 1 96.69 134 GLN A CA 1
ATOM 1029 C C . GLN A 1 134 ? -14.453 13.359 9.547 1 96.69 134 GLN A C 1
ATOM 1031 O O . GLN A 1 134 ? -14.367 13.312 10.773 1 96.69 134 GLN A O 1
ATOM 1036 N N . PRO A 1 135 ? -15.539 13.07 8.953 1 93.19 135 PRO A N 1
ATOM 1037 C CA . PRO A 1 135 ? -16.766 12.812 9.711 1 93.19 135 PRO A CA 1
ATOM 1038 C C . PRO A 1 135 ? -16.656 11.594 10.625 1 93.19 135 PRO A C 1
ATOM 1040 O O . PRO A 1 135 ? -17.344 11.516 11.641 1 93.19 135 PRO A O 1
ATOM 1043 N N . TRP A 1 136 ? -15.844 10.758 10.273 1 92.75 136 TRP A N 1
ATOM 1044 C CA . TRP A 1 136 ? -15.672 9.547 11.07 1 92.75 136 TRP A CA 1
ATOM 1045 C C . TRP A 1 136 ? -14.617 9.75 12.156 1 92.75 136 TRP A C 1
ATOM 1047 O O . TRP A 1 136 ? -14.234 8.805 12.844 1 92.75 136 TRP A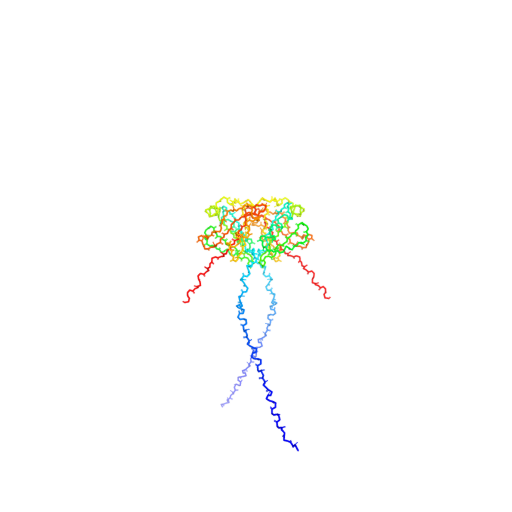 O 1
ATOM 1057 N N . GLY A 1 137 ? -13.992 10.914 12.281 1 95.94 137 GLY A N 1
ATOM 1058 C CA . GLY A 1 137 ? -13.172 11.305 13.414 1 95.94 137 GLY A CA 1
ATOM 1059 C C . GLY A 1 137 ? -11.688 11.336 13.094 1 95.94 137 GLY A C 1
ATOM 1060 O O . GLY A 1 137 ? -10.906 11.953 13.82 1 95.94 137 GLY A O 1
ATOM 1061 N N . THR A 1 138 ? -11.25 10.711 12.102 1 97.62 138 THR A N 1
ATOM 1062 C CA . THR A 1 138 ? -9.844 10.711 11.703 1 97.62 138 THR A CA 1
ATOM 1063 C C . THR A 1 138 ? -9.414 12.094 11.227 1 97.62 138 THR A C 1
ATOM 1065 O O . THR A 1 138 ? -10.117 12.734 10.445 1 97.62 138 THR A O 1
ATOM 1068 N N . ARG A 1 139 ? -8.336 12.57 11.742 1 98.5 139 ARG A N 1
ATOM 1069 C CA . ARG A 1 139 ? -7.746 13.789 11.195 1 98.5 139 ARG A CA 1
ATOM 1070 C C . ARG A 1 139 ? -6.703 13.461 10.133 1 98.5 139 ARG A C 1
ATOM 1072 O O . ARG A 1 139 ? -5.828 12.617 10.352 1 98.5 139 ARG A O 1
ATOM 1079 N N . SER A 1 140 ? -6.809 14.203 8.984 1 98.62 140 SER A N 1
ATOM 1080 C CA . SER A 1 140 ? -5.961 13.812 7.859 1 98.62 140 SER A CA 1
ATOM 1081 C C . SER A 1 140 ? -5.551 15.023 7.031 1 98.62 140 SER A C 1
ATOM 1083 O O . SER A 1 140 ? -6.219 16.062 7.062 1 98.62 140 SER A O 1
ATOM 1085 N N . LEU A 1 141 ? -4.48 14.922 6.348 1 98.75 141 LEU A N 1
ATOM 1086 C CA . LEU A 1 141 ? -4.059 15.758 5.23 1 98.75 141 LEU A CA 1
ATOM 1087 C C . LEU A 1 141 ? -3.699 14.906 4.016 1 98.75 141 LEU A C 1
ATOM 1089 O O . LEU A 1 141 ? -3.139 13.82 4.16 1 98.75 141 LEU A O 1
ATOM 1093 N N . TYR A 1 142 ? -4.012 15.398 2.803 1 98.94 142 TYR A N 1
ATOM 1094 C CA . TYR A 1 142 ? -3.746 14.68 1.562 1 98.94 142 TYR A CA 1
ATOM 1095 C C . TYR A 1 142 ? -2.877 15.516 0.627 1 98.94 142 TYR A C 1
ATOM 1097 O O . TYR A 1 142 ? -3.1 16.719 0.471 1 98.94 142 TYR A O 1
ATOM 1105 N N . PHE A 1 143 ? -1.94 14.875 0.038 1 98.94 143 PHE A N 1
ATOM 1106 C CA . PHE A 1 143 ? -1.057 15.523 -0.922 1 98.94 143 PHE A CA 1
ATOM 1107 C C . PHE A 1 143 ? -0.552 14.523 -1.956 1 98.94 143 PHE A C 1
ATOM 1109 O O . PHE A 1 143 ? -0.815 13.32 -1.848 1 98.94 143 PHE A O 1
ATOM 1116 N N . ARG A 1 144 ? 0.097 15 -2.979 1 98.94 144 ARG A N 1
ATOM 1117 C CA . ARG A 1 144 ? 0.692 14.141 -3.994 1 98.94 144 ARG A CA 1
ATOM 1118 C C . ARG A 1 144 ? 2.213 14.133 -3.887 1 98.94 144 ARG A C 1
ATOM 1120 O O . ARG A 1 144 ? 2.828 15.18 -3.678 1 98.94 144 ARG A O 1
ATOM 1127 N N . ASP A 1 145 ? 2.785 12.945 -4.02 1 98.94 145 ASP A N 1
ATOM 1128 C CA . ASP A 1 145 ? 4.238 12.852 -4.125 1 98.94 145 ASP A CA 1
ATOM 1129 C C . ASP A 1 145 ? 4.711 13.242 -5.523 1 98.94 145 ASP A C 1
ATOM 1131 O O . ASP A 1 145 ? 3.896 13.578 -6.391 1 98.94 145 ASP A O 1
ATOM 1135 N N . PRO A 1 146 ? 5.984 13.242 -5.859 1 98.94 146 PRO A N 1
ATOM 1136 C CA . PRO A 1 146 ? 6.508 13.734 -7.137 1 98.94 146 PRO A CA 1
ATOM 1137 C C . PRO A 1 146 ? 6.004 12.93 -8.328 1 98.94 146 PRO A C 1
ATOM 1139 O O . PRO A 1 146 ? 6.031 13.414 -9.461 1 98.94 146 PRO A O 1
ATOM 1142 N N . ASP A 1 147 ? 5.613 11.672 -8.094 1 98.94 147 ASP A N 1
ATOM 1143 C CA . ASP A 1 147 ? 5.098 10.844 -9.172 1 98.94 147 ASP A CA 1
ATOM 1144 C C . ASP A 1 147 ? 3.578 10.945 -9.266 1 98.94 147 ASP A C 1
ATOM 1146 O O . ASP A 1 147 ? 2.957 10.289 -10.102 1 98.94 147 ASP A O 1
ATOM 1150 N N . GLY A 1 148 ? 2.963 11.68 -8.375 1 98.88 148 GLY A N 1
ATOM 1151 C CA . GLY A 1 148 ? 1.527 11.898 -8.445 1 98.88 148 GLY A CA 1
ATOM 1152 C C . GLY A 1 148 ? 0.735 10.969 -7.551 1 98.88 148 GLY A C 1
ATOM 1153 O O . GLY A 1 148 ? -0.495 11.047 -7.5 1 98.88 148 GLY A O 1
ATOM 1154 N N . ASN A 1 149 ? 1.372 10.07 -6.809 1 98.94 149 ASN A N 1
ATOM 1155 C CA . ASN A 1 149 ? 0.661 9.203 -5.875 1 98.94 149 ASN A CA 1
ATOM 1156 C C . ASN A 1 149 ? -0.039 10.016 -4.785 1 98.94 149 ASN A C 1
ATOM 1158 O O . ASN A 1 149 ? 0.53 10.969 -4.254 1 98.94 149 ASN A O 1
ATOM 1162 N N . LEU A 1 150 ? -1.244 9.633 -4.504 1 99 150 LEU A N 1
ATOM 1163 C CA . LEU A 1 150 ? -1.954 10.25 -3.389 1 99 150 LEU A CA 1
ATOM 1164 C C . LEU A 1 150 ? -1.479 9.68 -2.057 1 99 150 LEU A C 1
ATOM 1166 O O . LEU A 1 150 ? -1.42 8.461 -1.885 1 99 150 LEU A O 1
ATOM 1170 N N . VAL A 1 151 ? -1.119 10.586 -1.159 1 99 151 VAL A N 1
ATOM 1171 C CA . VAL A 1 151 ? -0.597 10.234 0.157 1 99 151 VAL A CA 1
ATOM 1172 C C . VAL A 1 151 ? -1.476 10.852 1.244 1 99 151 VAL A C 1
ATOM 1174 O O . VAL A 1 151 ? -1.883 12.008 1.139 1 99 151 VAL A O 1
ATOM 1177 N N . ASP A 1 152 ? -1.792 10.047 2.17 1 98.94 152 ASP A N 1
ATOM 1178 C CA . ASP A 1 152 ? -2.547 10.484 3.344 1 98.94 152 ASP A CA 1
ATOM 1179 C C . ASP A 1 152 ? -1.701 10.367 4.613 1 98.94 152 ASP A C 1
ATOM 1181 O O . ASP A 1 152 ? -1.244 9.281 4.965 1 98.94 152 ASP A O 1
ATOM 1185 N N . PHE A 1 153 ? -1.407 11.469 5.27 1 98.88 153 PHE A N 1
ATOM 1186 C CA . PHE A 1 153 ? -0.95 11.461 6.656 1 98.88 153 PHE A CA 1
ATOM 1187 C C . PHE A 1 153 ? -2.123 11.633 7.613 1 98.88 153 PHE A C 1
ATOM 1189 O O . PHE A 1 153 ? -2.893 12.594 7.496 1 98.88 153 PHE A O 1
ATOM 1196 N N . PHE A 1 154 ? -2.205 10.727 8.633 1 98.81 154 PHE A N 1
ATOM 1197 C CA . PHE A 1 154 ? -3.434 10.797 9.414 1 98.81 154 PHE A CA 1
ATOM 1198 C C . PHE A 1 154 ? -3.174 10.414 10.867 1 98.81 154 PHE A C 1
ATOM 1200 O O . PHE A 1 154 ? -2.152 9.797 11.18 1 98.81 154 PHE A O 1
ATOM 1207 N N . VAL A 1 155 ? -4.031 10.836 11.758 1 98.5 155 VAL A N 1
ATOM 1208 C CA . VAL A 1 155 ? -4.188 10.391 13.141 1 98.5 155 VAL A CA 1
ATOM 1209 C C . VAL A 1 155 ? -5.578 9.789 13.336 1 98.5 155 VAL A C 1
ATOM 1211 O O . VAL A 1 155 ? -6.586 10.445 13.055 1 98.5 155 VAL A O 1
ATOM 1214 N N . PRO A 1 156 ? -5.625 8.547 13.781 1 97 156 PRO A N 1
ATOM 1215 C CA . PRO A 1 156 ? -6.938 7.914 13.938 1 97 156 PRO A CA 1
ATOM 1216 C C . PRO A 1 156 ? -7.809 8.617 14.977 1 97 156 PRO A C 1
ATOM 1218 O O . PRO A 1 156 ? -7.293 9.336 15.836 1 97 156 PRO A O 1
ATOM 1221 N N . ALA A 1 157 ? -9.117 8.352 14.828 1 93.12 157 ALA A N 1
ATOM 1222 C CA . ALA A 1 157 ? -10.07 8.898 15.797 1 93.12 157 ALA A CA 1
ATOM 1223 C C . ALA A 1 157 ? -9.773 8.383 17.203 1 93.12 157 ALA A C 1
ATOM 1225 O O . ALA A 1 157 ? -9.328 7.246 17.375 1 93.12 157 ALA A O 1
ATOM 1226 N N . THR A 1 158 ? -9.766 9.289 18.156 1 81.88 158 THR A N 1
ATOM 1227 C CA . THR A 1 158 ? -9.609 8.891 19.547 1 81.88 158 THR A CA 1
ATOM 1228 C C . THR A 1 158 ? -10.805 8.07 20.016 1 81.88 158 THR A C 1
ATOM 1230 O O . THR A 1 158 ? -11.953 8.406 19.719 1 81.88 158 THR A O 1
ATOM 1233 N N . GLN A 1 159 ? -10.609 6.723 20.25 1 63.66 159 GLN A N 1
ATOM 1234 C CA . GLN A 1 159 ? -11.727 6.004 20.859 1 63.66 159 GLN A CA 1
ATOM 1235 C C . GLN A 1 159 ? -12.125 6.625 22.188 1 63.66 159 GLN A C 1
ATOM 1237 O O . GLN A 1 159 ? -11.266 6.992 23 1 63.66 159 GLN A O 1
ATOM 1242 N N . PRO A 1 160 ? -13.383 7.027 22.281 1 59.47 160 PRO A N 1
ATOM 1243 C CA . PRO A 1 160 ? -13.789 7.484 23.609 1 59.47 160 PRO A CA 1
ATOM 1244 C C . PRO A 1 160 ? -13.43 6.492 24.719 1 59.47 160 PRO A C 1
ATOM 1246 O O . PRO A 1 160 ? -13.492 5.277 24.5 1 59.47 160 PRO A O 1
ATOM 1249 N N . LYS A 1 161 ? -12.438 6.812 25.547 1 52.31 161 LYS A N 1
ATOM 1250 C CA . LYS A 1 161 ? -12.25 5.938 26.703 1 52.31 161 LYS A CA 1
ATOM 1251 C C . LYS A 1 161 ? -13.594 5.551 27.312 1 52.31 161 LYS A C 1
ATOM 1253 O O . LYS A 1 161 ? -14.461 6.406 27.531 1 52.31 161 LYS A O 1
ATOM 1258 N N . PRO A 1 162 ? -13.773 4.191 27.25 1 50.56 162 PRO A N 1
ATOM 1259 C CA . PRO A 1 162 ? -15.016 3.887 27.969 1 50.56 162 PRO A CA 1
ATOM 1260 C C . PRO A 1 162 ? -15.133 4.652 29.281 1 50.56 162 PRO A C 1
ATOM 1262 O O . PRO A 1 162 ? -14.141 4.836 29.984 1 50.56 162 PRO A O 1
ATOM 1265 N N . ARG A 1 163 ? -16.094 5.59 29.328 1 49.41 163 ARG A N 1
ATOM 1266 C CA . ARG A 1 163 ? -16.375 6.145 30.641 1 49.41 163 ARG A CA 1
ATOM 1267 C C . ARG A 1 163 ? -16.359 5.059 31.703 1 49.41 163 ARG A C 1
ATOM 1269 O O . ARG A 1 163 ? -17 4.02 31.562 1 49.41 163 ARG A O 1
ATOM 1276 N N . ARG A 1 164 ? -15.328 5.129 32.469 1 42.69 164 ARG A N 1
ATOM 1277 C CA . ARG A 1 164 ? -15.508 4.355 33.688 1 42.69 164 ARG A CA 1
ATOM 1278 C C . ARG A 1 164 ? -16.734 4.832 34.469 1 42.69 164 ARG A C 1
ATOM 1280 O O . ARG A 1 164 ? -17.047 6.027 34.469 1 42.69 164 ARG A O 1
ATOM 1287 N N . MET B 1 1 ? 60.781 34.188 78.062 1 30.7 1 MET B N 1
ATOM 1288 C CA . MET B 1 1 ? 60.562 33.625 76.688 1 30.7 1 MET B CA 1
ATOM 1289 C C . MET B 1 1 ? 59.156 33.062 76.562 1 30.7 1 MET B C 1
ATOM 1291 O O . MET B 1 1 ? 58.875 31.953 77.062 1 30.7 1 MET B O 1
ATOM 1295 N N . LYS B 1 2 ? 58.156 34 76.75 1 35.09 2 LYS B N 1
ATOM 1296 C CA . LYS B 1 2 ? 56.719 33.781 76.75 1 35.09 2 LYS B CA 1
ATOM 1297 C C . LYS B 1 2 ? 56.25 33.188 75.375 1 35.09 2 LYS B C 1
ATOM 1299 O O . LYS B 1 2 ? 56.562 33.75 74.312 1 35.09 2 LYS B O 1
ATOM 1304 N N . THR B 1 3 ? 56.094 31.844 75.375 1 36.84 3 THR B N 1
ATOM 1305 C CA . THR B 1 3 ? 55.594 30.906 74.375 1 36.84 3 THR B CA 1
ATOM 1306 C C . THR B 1 3 ? 54.156 31.25 73.938 1 36.84 3 THR B C 1
ATOM 1308 O O . THR B 1 3 ? 53.219 31.156 74.75 1 36.84 3 THR B O 1
ATOM 1311 N N . GLN B 1 4 ? 53.938 32.438 73.312 1 33.94 4 GLN B N 1
ATOM 1312 C CA . GLN B 1 4 ? 52.625 32.844 72.812 1 33.94 4 GLN B CA 1
ATOM 1313 C C . GLN B 1 4 ? 52.094 31.828 71.812 1 33.94 4 GLN B C 1
ATOM 1315 O O . GLN B 1 4 ? 52.688 31.562 70.75 1 33.94 4 GLN B O 1
ATOM 1320 N N . MET B 1 5 ? 51.5 30.734 72.312 1 30.75 5 MET B N 1
ATOM 1321 C CA . MET B 1 5 ? 50.875 29.672 71.562 1 30.75 5 MET B CA 1
ATOM 1322 C C . MET B 1 5 ? 49.719 30.203 70.688 1 30.75 5 MET B C 1
ATOM 1324 O O . MET B 1 5 ? 48.781 30.812 71.25 1 30.75 5 MET B O 1
ATOM 1328 N N . VAL B 1 6 ? 49.969 30.828 69.5 1 36.59 6 VAL B N 1
ATOM 1329 C CA . VAL B 1 6 ? 49 31.281 68.562 1 36.59 6 VAL B CA 1
ATOM 1330 C C . VAL B 1 6 ? 48.062 30.141 68.125 1 36.59 6 VAL B C 1
ATOM 1332 O O . VAL B 1 6 ? 48.531 29.094 67.688 1 36.59 6 VAL B O 1
ATOM 1335 N N . SER B 1 7 ? 47 29.828 68.875 1 32.12 7 SER B N 1
ATOM 1336 C CA . SER B 1 7 ? 45.969 28.828 68.625 1 32.12 7 SER B CA 1
ATOM 1337 C C . SER B 1 7 ? 45.312 29.125 67.25 1 32.12 7 SER B C 1
ATOM 1339 O O . SER B 1 7 ? 44.844 30.234 67 1 32.12 7 SER B O 1
ATOM 1341 N N . ALA B 1 8 ? 45.781 28.5 66.062 1 33.94 8 ALA B N 1
ATOM 1342 C CA . ALA B 1 8 ? 45.25 28.547 64.75 1 33.94 8 ALA B CA 1
ATOM 1343 C C . ALA B 1 8 ? 43.812 28.031 64.688 1 33.94 8 ALA B C 1
ATOM 1345 O O . ALA B 1 8 ? 43.531 26.891 65 1 33.94 8 ALA B O 1
ATOM 1346 N N . VAL B 1 9 ? 42.875 28.875 65.062 1 33.47 9 VAL B N 1
ATOM 1347 C CA . VAL B 1 9 ? 41.438 28.547 64.938 1 33.47 9 VAL B CA 1
ATOM 1348 C C . VAL B 1 9 ? 41.156 28.172 63.469 1 33.47 9 VAL B C 1
ATOM 1350 O O . VAL B 1 9 ? 41.344 29 62.562 1 33.47 9 VAL B O 1
ATOM 1353 N N . PHE B 1 10 ? 41.469 26.938 62.969 1 34.28 10 PHE B N 1
ATOM 1354 C CA . PHE B 1 10 ? 41.062 26.406 61.656 1 34.28 10 PHE B CA 1
ATOM 1355 C C . PHE B 1 10 ? 39.562 26.484 61.5 1 34.28 10 PHE B C 1
ATOM 1357 O O . PHE B 1 10 ? 38.812 25.859 62.281 1 34.28 10 PHE B O 1
ATOM 1364 N N . LEU B 1 11 ? 38.969 27.688 61.25 1 32.06 11 LEU B N 1
ATOM 1365 C CA . LEU B 1 11 ? 37.562 27.812 60.875 1 32.06 11 LEU B CA 1
ATOM 1366 C C . LEU B 1 11 ? 37.219 26.891 59.688 1 32.06 11 LEU B C 1
ATOM 1368 O O . LEU B 1 11 ? 37.812 27 58.625 1 32.06 11 LEU B O 1
ATOM 1372 N N . THR B 1 12 ? 36.875 25.594 59.938 1 33.88 12 THR B N 1
ATOM 1373 C CA . THR B 1 12 ? 36.312 24.641 59 1 33.88 12 THR B CA 1
ATOM 1374 C C . THR B 1 12 ? 35.062 25.219 58.312 1 33.88 12 THR B C 1
ATOM 1376 O O . THR B 1 12 ? 34.094 25.547 58.969 1 33.88 12 THR B O 1
ATOM 1379 N N . THR B 1 13 ? 35.25 26.172 57.344 1 35.94 13 THR B N 1
ATOM 1380 C CA . THR B 1 13 ? 34.156 26.625 56.469 1 35.94 13 THR B CA 1
ATOM 1381 C C . THR B 1 13 ? 33.375 25.422 55.906 1 35.94 13 THR B C 1
ATOM 1383 O O . THR B 1 13 ? 33.969 24.547 55.281 1 35.94 13 THR B O 1
ATOM 1386 N N . ALA B 1 14 ? 32.344 24.906 56.625 1 34.81 14 ALA B N 1
ATOM 1387 C CA . ALA B 1 14 ? 31.344 23.953 56.125 1 34.81 14 ALA B CA 1
ATOM 1388 C C . ALA B 1 14 ? 30.828 24.375 54.75 1 34.81 14 ALA B C 1
ATOM 1390 O O . ALA B 1 14 ? 30.391 25.5 54.562 1 34.81 14 ALA B O 1
ATOM 1391 N N . LEU B 1 15 ? 31.312 23.75 53.625 1 34.53 15 LEU B N 1
ATOM 1392 C CA . LEU B 1 15 ? 30.797 23.734 52.25 1 34.53 15 LEU B CA 1
ATOM 1393 C C . LEU B 1 15 ? 29.297 23.469 52.219 1 34.53 15 LEU B C 1
ATOM 1395 O O . LEU B 1 15 ? 28.859 22.359 52.531 1 34.53 15 LEU B O 1
ATOM 1399 N N . ALA B 1 16 ? 28.422 24.297 52.781 1 35.53 16 ALA B N 1
ATOM 1400 C CA . ALA B 1 16 ? 27 24.141 52.438 1 35.53 16 ALA B CA 1
ATOM 1401 C C . ALA B 1 16 ? 26.828 24.062 50.906 1 35.53 16 ALA B C 1
ATOM 1403 O O . ALA B 1 16 ? 26.969 25.062 50.219 1 35.53 16 ALA B O 1
ATOM 1404 N N . VAL B 1 17 ? 27.422 23.125 50.219 1 37.78 17 VAL B N 1
ATOM 1405 C CA . VAL B 1 17 ? 26.969 22.906 48.844 1 37.78 17 VAL B CA 1
ATOM 1406 C C . VAL B 1 17 ? 25.453 22.906 48.812 1 37.78 17 VAL B C 1
ATOM 1408 O O . VAL B 1 17 ? 24.797 22.031 49.406 1 37.78 17 VAL B O 1
ATOM 1411 N N . SER B 1 18 ? 24.781 24.094 48.875 1 36.62 18 SER B N 1
ATOM 1412 C CA . SER B 1 18 ? 23.391 24.172 48.438 1 36.62 18 SER B CA 1
ATOM 1413 C C . SER B 1 18 ? 23.125 23.25 47.25 1 36.62 18 SER B C 1
ATOM 1415 O O . SER B 1 18 ? 23.812 23.328 46.25 1 36.62 18 SER B O 1
ATOM 1417 N N . MET B 1 19 ? 22.75 22 47.438 1 34.47 19 MET B N 1
ATOM 1418 C CA . MET B 1 19 ? 22.047 21.219 46.438 1 34.47 19 MET B CA 1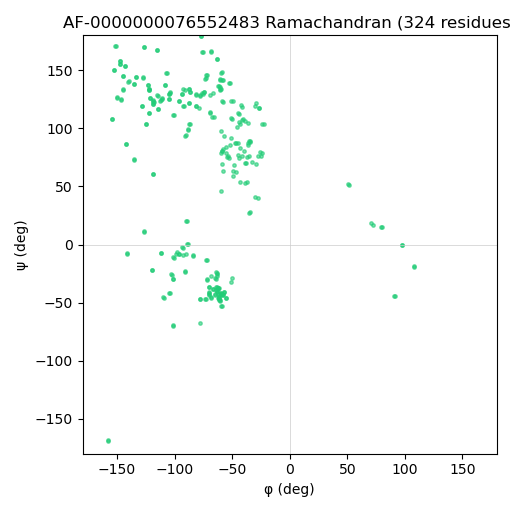
ATOM 1419 C C . MET B 1 19 ? 21.016 22.078 45.688 1 34.47 19 MET B C 1
ATOM 1421 O O . MET B 1 19 ? 19.969 22.391 46.25 1 34.47 19 MET B O 1
ATOM 1425 N N . GLN B 1 20 ? 21.359 23.203 45.125 1 35.72 20 GLN B N 1
ATOM 1426 C CA . GLN B 1 20 ? 20.406 23.641 44.094 1 35.72 20 GLN B CA 1
ATOM 1427 C C . GLN B 1 20 ? 19.891 22.469 43.281 1 35.72 20 GLN B C 1
ATOM 1429 O O . GLN B 1 20 ? 20.625 21.875 42.5 1 35.72 20 GLN B O 1
ATOM 1434 N N . ARG B 1 21 ? 19.078 21.594 43.812 1 36.44 21 ARG B N 1
ATOM 1435 C CA . ARG B 1 21 ? 18.219 20.766 42.969 1 36.44 21 ARG B CA 1
ATOM 1436 C C . ARG B 1 21 ? 17.703 21.547 41.781 1 36.44 21 ARG B C 1
ATOM 1438 O O . ARG B 1 21 ? 17.031 22.578 41.938 1 36.44 21 ARG B O 1
ATOM 1445 N N . SER B 1 22 ? 18.625 21.766 40.75 1 39.66 22 SER B N 1
ATOM 1446 C CA . SER B 1 22 ? 18.062 22.047 39.438 1 39.66 22 SER B CA 1
ATOM 1447 C C . SER B 1 22 ? 16.703 21.375 39.25 1 39.66 22 SER B C 1
ATOM 1449 O O . SER B 1 22 ? 16.609 20.156 39.219 1 39.66 22 SER B O 1
ATOM 1451 N N . LEU B 1 23 ? 15.688 21.75 39.875 1 39.97 23 LEU B N 1
ATOM 1452 C CA . LEU B 1 23 ? 14.391 21.5 39.281 1 39.97 23 LEU B CA 1
ATOM 1453 C C . LEU B 1 23 ? 14.461 21.641 37.781 1 39.97 23 LEU B C 1
ATOM 1455 O O . LEU B 1 23 ? 14.18 22.703 37.219 1 39.97 23 LEU B O 1
ATOM 1459 N N . GLU B 1 24 ? 15.625 21.406 37.156 1 40.53 24 GLU B N 1
ATOM 1460 C CA . GLU B 1 24 ? 15.367 21.188 35.719 1 40.53 24 GLU B CA 1
ATOM 1461 C C . GLU B 1 24 ? 14.055 20.438 35.531 1 40.53 24 GLU B C 1
ATOM 1463 O O . GLU B 1 24 ? 13.875 19.328 36.031 1 40.53 24 GLU B O 1
ATOM 1468 N N . SER B 1 25 ? 12.938 21.141 35.5 1 41.34 25 SER B N 1
ATOM 1469 C CA . SER B 1 25 ? 11.734 20.562 34.906 1 41.34 25 SER B CA 1
ATOM 1470 C C . SER B 1 25 ? 12.086 19.516 33.875 1 41.34 25 SER B C 1
ATOM 1472 O O . SER B 1 25 ? 12.836 19.797 32.938 1 41.34 25 SER B O 1
ATOM 1474 N N . SER B 1 26 ? 12.414 18.375 34.219 1 44.88 26 SER B N 1
ATOM 1475 C CA . SER B 1 26 ? 12.367 17.25 33.281 1 44.88 26 SER B CA 1
ATOM 1476 C C . SER B 1 26 ? 11.281 17.438 32.25 1 44.88 26 SER B C 1
ATOM 1478 O O . SER B 1 26 ? 10.148 16.984 32.406 1 44.88 26 SER B O 1
ATOM 1480 N N . ALA B 1 27 ? 11.117 18.703 31.719 1 44.94 27 ALA B N 1
ATOM 1481 C CA . ALA B 1 27 ? 10.273 18.719 30.516 1 44.94 27 ALA B CA 1
ATOM 1482 C C . ALA B 1 27 ? 10.492 17.453 29.688 1 44.94 27 ALA B C 1
ATOM 1484 O O . ALA B 1 27 ? 11.625 17.094 29.375 1 44.94 27 ALA B O 1
ATOM 1485 N N . THR B 1 28 ? 9.734 16.375 29.938 1 48.06 28 THR B N 1
ATOM 1486 C CA . THR B 1 28 ? 9.703 15.281 28.984 1 48.06 28 THR B CA 1
ATOM 1487 C C . THR B 1 28 ? 10.07 15.758 27.594 1 48.06 28 THR B C 1
ATOM 1489 O O . THR B 1 28 ? 9.531 16.766 27.109 1 48.06 28 THR B O 1
ATOM 1492 N N . PRO B 1 29 ? 11.312 15.469 27.156 1 49.06 29 PRO B N 1
ATOM 1493 C CA . PRO B 1 29 ? 11.516 15.93 25.781 1 49.06 29 PRO B CA 1
ATOM 1494 C C . PRO B 1 29 ? 10.219 16 24.984 1 49.06 29 PRO B C 1
ATOM 1496 O O . PRO B 1 29 ? 9.312 15.195 25.203 1 49.06 29 PRO B O 1
ATOM 1499 N N . PRO B 1 30 ? 9.812 17.141 24.531 1 47.94 30 PRO B N 1
ATOM 1500 C CA . PRO B 1 30 ? 8.594 17.141 23.719 1 47.94 30 PRO B CA 1
ATOM 1501 C C . PRO B 1 30 ? 8.367 15.812 23 1 47.94 30 PRO B C 1
ATOM 1503 O O . PRO B 1 30 ? 9.328 15.109 22.672 1 47.94 30 PRO B O 1
ATOM 1506 N N . ALA B 1 31 ? 7.312 15.086 23.266 1 49.91 31 ALA B N 1
ATOM 1507 C CA . ALA B 1 31 ? 6.949 13.891 22.5 1 49.91 31 ALA B CA 1
ATOM 1508 C C . ALA B 1 31 ? 7.516 13.938 21.094 1 49.91 31 ALA B C 1
ATOM 1510 O O . ALA B 1 31 ? 7.238 14.875 20.344 1 49.91 31 ALA B O 1
ATOM 1511 N N . GLN B 1 32 ? 8.836 13.68 20.953 1 60.59 32 GLN B N 1
ATOM 1512 C CA . GLN B 1 32 ? 9.477 13.633 19.641 1 60.59 32 GLN B CA 1
ATOM 1513 C C . GLN B 1 32 ? 8.547 13.023 18.594 1 60.59 32 GLN B C 1
ATOM 1515 O O . GLN B 1 32 ? 7.941 11.977 18.828 1 60.59 32 GLN B O 1
ATOM 1520 N N . ASN B 1 33 ? 8.008 13.812 17.781 1 67 33 ASN B N 1
ATOM 1521 C CA . ASN B 1 33 ? 7.133 13.359 16.703 1 67 33 ASN B CA 1
ATOM 1522 C C . ASN B 1 33 ? 7.691 12.125 16 1 67 33 ASN B C 1
ATOM 1524 O O . ASN B 1 33 ? 8.773 12.172 15.422 1 67 33 ASN B O 1
ATOM 1528 N N . SER B 1 34 ? 7.094 11.047 16.328 1 85.12 34 SER B N 1
ATOM 1529 C CA . SER B 1 34 ? 7.523 9.805 15.695 1 85.12 34 SER B CA 1
ATOM 1530 C C . SER B 1 34 ? 7.383 9.875 14.18 1 85.12 34 SER B C 1
ATOM 1532 O O . SER B 1 34 ? 6.551 10.625 13.656 1 85.12 34 SER B O 1
ATOM 1534 N N . SER B 1 35 ? 8.211 9.219 13.445 1 95.12 35 SER B N 1
ATOM 1535 C CA . SER B 1 35 ? 8.211 9.172 11.992 1 95.12 35 SER B CA 1
ATOM 1536 C C . SER B 1 35 ? 6.906 8.586 11.461 1 95.12 35 SER B C 1
ATOM 1538 O O . SER B 1 35 ? 6.305 7.715 12.102 1 95.12 35 SER B O 1
ATOM 1540 N N . PRO B 1 36 ? 6.41 9.094 10.398 1 98.38 36 PRO B N 1
ATOM 1541 C CA . PRO B 1 36 ? 5.223 8.523 9.766 1 98.38 36 PRO B CA 1
ATOM 1542 C C . PRO B 1 36 ? 5.359 7.023 9.5 1 98.38 36 PRO B C 1
ATOM 1544 O O . PRO B 1 36 ? 6.434 6.555 9.125 1 98.38 36 PRO B O 1
ATOM 1547 N N . THR B 1 37 ? 4.297 6.293 9.75 1 98.56 37 THR B N 1
ATOM 1548 C CA . THR B 1 37 ? 4.277 4.844 9.578 1 98.56 37 THR B CA 1
ATOM 1549 C C . THR B 1 37 ? 3.238 4.434 8.547 1 98.56 37 THR B C 1
ATOM 1551 O O . THR B 1 37 ? 2.059 4.77 8.672 1 98.56 37 THR B O 1
ATOM 1554 N N . LEU B 1 38 ? 3.686 3.697 7.5 1 98.81 38 LEU B N 1
ATOM 1555 C CA . LEU B 1 38 ? 2.736 3.15 6.535 1 98.81 38 LEU B CA 1
ATOM 1556 C C . LEU B 1 38 ? 1.9 2.041 7.164 1 98.81 38 LEU B C 1
ATOM 1558 O O . LEU B 1 38 ? 2.418 0.963 7.469 1 98.81 38 LEU B O 1
ATOM 1562 N N . THR B 1 39 ? 0.596 2.33 7.293 1 98.69 39 THR B N 1
ATOM 1563 C CA . TH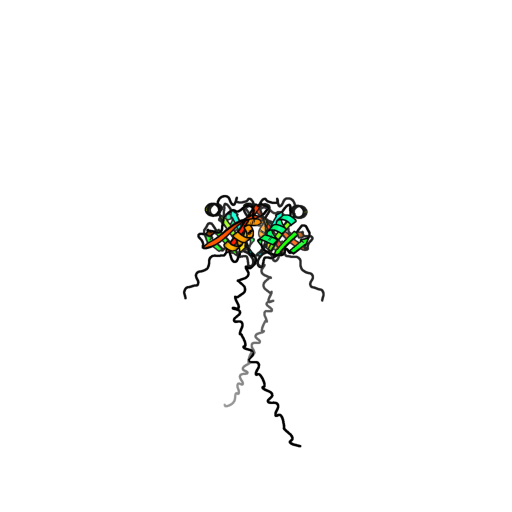R B 1 39 ? -0.221 1.363 8.023 1 98.69 39 THR B CA 1
ATOM 1564 C C . THR B 1 39 ? -1.324 0.805 7.125 1 98.69 39 THR B C 1
ATOM 1566 O O . THR B 1 39 ? -1.873 -0.263 7.398 1 98.69 39 THR B O 1
ATOM 1569 N N . ASN B 1 40 ? -1.66 1.545 6.066 1 98.56 40 ASN B N 1
ATOM 1570 C CA . ASN B 1 40 ? -2.754 1.152 5.184 1 98.56 40 ASN B CA 1
ATOM 1571 C C . ASN B 1 40 ? -2.459 1.511 3.73 1 98.56 40 ASN B C 1
ATOM 1573 O O . ASN B 1 40 ? -1.808 2.52 3.455 1 98.56 40 ASN B O 1
ATOM 1577 N N . THR B 1 41 ? -2.895 0.688 2.859 1 98.94 41 THR B N 1
ATOM 1578 C CA . THR B 1 41 ? -3.131 1.05 1.467 1 98.94 41 THR B CA 1
ATOM 1579 C C . THR B 1 41 ? -4.617 0.96 1.131 1 98.94 41 THR B C 1
ATOM 1581 O O . THR B 1 41 ? -5.27 -0.038 1.441 1 98.94 41 THR B O 1
ATOM 1584 N N . CYS B 1 42 ? -5.152 2.01 0.575 1 98.94 42 CYS B N 1
ATOM 1585 C CA . CYS B 1 42 ? -6.578 2.07 0.283 1 98.94 42 CYS B CA 1
ATOM 1586 C C . CYS B 1 42 ? -6.828 2.07 -1.221 1 98.94 42 CYS B C 1
ATOM 1588 O O . CYS B 1 42 ? -6.281 2.904 -1.945 1 98.94 42 CYS B O 1
ATOM 1590 N N . LEU B 1 43 ? -7.609 1.134 -1.687 1 99 43 LEU B N 1
ATOM 1591 C CA . LEU B 1 43 ? -8.008 1.061 -3.088 1 99 43 LEU B CA 1
ATOM 1592 C C . LEU B 1 43 ? -9.367 1.717 -3.299 1 99 43 LEU B C 1
ATOM 1594 O O . LEU B 1 43 ? -10.352 1.329 -2.67 1 99 43 LEU B O 1
ATOM 1598 N N . ILE B 1 44 ? -9.367 2.68 -4.195 1 99 44 ILE B N 1
ATOM 1599 C CA . ILE B 1 44 ? -10.609 3.318 -4.605 1 99 44 ILE B CA 1
ATOM 1600 C C . ILE B 1 44 ? -11.25 2.527 -5.746 1 99 44 ILE B C 1
ATOM 1602 O O . ILE B 1 44 ? -10.578 2.188 -6.723 1 99 44 ILE B O 1
ATOM 1606 N N . THR B 1 45 ? -12.562 2.23 -5.605 1 99 45 THR B N 1
ATOM 1607 C CA . THR B 1 45 ? -13.203 1.358 -6.578 1 99 45 THR B CA 1
ATOM 1608 C C . THR B 1 45 ? -14.641 1.812 -6.844 1 99 45 THR B C 1
ATOM 1610 O O . THR B 1 45 ? -15.266 2.439 -5.988 1 99 45 THR B O 1
ATOM 1613 N N . ASN B 1 46 ? -15.133 1.508 -8 1 98.94 46 ASN B N 1
ATOM 1614 C CA . ASN B 1 46 ? -16.531 1.755 -8.336 1 98.94 46 ASN B CA 1
ATOM 1615 C C . ASN B 1 46 ? -17.438 0.625 -7.848 1 98.94 46 ASN B C 1
ATOM 1617 O O . ASN B 1 46 ? -18.656 0.745 -7.879 1 98.94 46 ASN B O 1
ATOM 1621 N N . ASP B 1 47 ? -16.844 -0.498 -7.371 1 98.88 47 ASP B N 1
ATOM 1622 C CA . ASP B 1 47 ? -17.609 -1.676 -6.984 1 98.88 47 ASP B CA 1
ATOM 1623 C C . ASP B 1 47 ? -17.016 -2.35 -5.754 1 98.88 47 ASP B C 1
ATOM 1625 O O . ASP B 1 47 ? -16.312 -3.354 -5.871 1 98.88 47 ASP B O 1
ATOM 1629 N N . VAL B 1 48 ? -17.438 -1.865 -4.598 1 98.94 48 VAL B N 1
ATOM 1630 C CA . VAL B 1 48 ? -16.859 -2.301 -3.328 1 98.94 48 VAL B CA 1
ATOM 1631 C C . VAL B 1 48 ? -17.172 -3.779 -3.102 1 98.94 48 VAL B C 1
ATOM 1633 O O . VAL B 1 48 ? -16.297 -4.547 -2.699 1 98.94 48 VAL B O 1
ATOM 1636 N N . LYS B 1 49 ? -18.344 -4.164 -3.375 1 98.88 49 LYS B N 1
ATOM 1637 C CA . LYS B 1 49 ? -18.75 -5.547 -3.146 1 98.88 49 LYS B CA 1
ATOM 1638 C C . LYS B 1 49 ? -17.906 -6.516 -3.961 1 98.88 49 LYS B C 1
ATOM 1640 O O . LYS B 1 49 ? -17.422 -7.523 -3.434 1 98.88 49 LYS B O 1
ATOM 1645 N N . ARG B 1 50 ? -17.734 -6.219 -5.234 1 98.88 50 ARG B N 1
ATOM 1646 C CA . ARG B 1 50 ? -16.969 -7.082 -6.125 1 98.88 50 ARG B CA 1
ATOM 1647 C C . ARG B 1 50 ? -15.516 -7.207 -5.66 1 98.88 50 ARG B C 1
ATOM 1649 O O . ARG B 1 50 ? -14.984 -8.312 -5.574 1 98.88 50 ARG B O 1
ATOM 1656 N N . LEU B 1 51 ? -14.898 -6.121 -5.348 1 98.94 51 LEU B N 1
ATOM 1657 C CA . LEU B 1 51 ? -13.492 -6.141 -4.957 1 98.94 51 LEU B CA 1
ATOM 1658 C C . LEU B 1 51 ? -13.32 -6.785 -3.586 1 98.94 51 LEU B C 1
ATOM 1660 O O . LEU B 1 51 ? -12.344 -7.5 -3.354 1 98.94 51 LEU B O 1
ATOM 1664 N N . THR B 1 52 ? -14.266 -6.551 -2.707 1 98.94 52 THR B N 1
ATOM 1665 C CA . THR B 1 52 ? -14.242 -7.188 -1.395 1 98.94 52 THR B CA 1
ATOM 1666 C C . THR B 1 52 ? -14.336 -8.703 -1.528 1 98.94 52 THR B C 1
ATOM 1668 O O . THR B 1 52 ? -13.594 -9.438 -0.875 1 98.94 52 THR B O 1
ATOM 1671 N N . SER B 1 53 ? -15.227 -9.156 -2.342 1 98.88 53 SER B N 1
ATOM 1672 C CA . SER B 1 53 ? -15.391 -10.594 -2.549 1 98.88 53 SER B CA 1
ATOM 1673 C C . SER B 1 53 ? -14.109 -11.219 -3.078 1 98.88 53 SER B C 1
ATOM 1675 O O . SER B 1 53 ? -13.711 -12.297 -2.633 1 98.88 53 SER B O 1
ATOM 1677 N N . PHE B 1 54 ? -13.477 -10.586 -3.969 1 98.94 54 PHE B N 1
ATOM 1678 C CA . PHE B 1 54 ? -12.219 -11.078 -4.508 1 98.94 54 PHE B CA 1
ATOM 1679 C C . PHE B 1 54 ? -11.18 -11.227 -3.404 1 98.94 54 PHE B C 1
ATOM 1681 O O . PHE B 1 54 ? -10.586 -12.297 -3.248 1 98.94 54 PHE B O 1
ATOM 1688 N N . TYR B 1 55 ? -10.969 -10.156 -2.639 1 98.94 55 TYR B N 1
ATOM 1689 C CA . TYR B 1 55 ? -9.891 -10.18 -1.655 1 98.94 55 TYR B CA 1
ATOM 1690 C C . TYR B 1 55 ? -10.242 -11.102 -0.49 1 98.94 55 TYR B C 1
ATOM 1692 O O . TYR B 1 55 ? -9.352 -11.711 0.111 1 98.94 55 TYR B O 1
ATOM 1700 N N . ALA B 1 56 ? -11.539 -11.234 -0.166 1 98.94 56 ALA B N 1
ATOM 1701 C CA . ALA B 1 56 ? -11.914 -12.211 0.858 1 98.94 56 ALA B CA 1
ATOM 1702 C C . ALA B 1 56 ? -11.438 -13.609 0.484 1 98.94 56 ALA B C 1
ATOM 1704 O O . ALA B 1 56 ? -10.922 -14.344 1.332 1 98.94 56 ALA B O 1
ATOM 1705 N N . GLN B 1 57 ? -11.562 -13.93 -0.744 1 98.75 57 GLN B N 1
ATOM 1706 C CA . GLN B 1 57 ? -11.141 -15.242 -1.222 1 98.75 57 GLN B CA 1
ATOM 1707 C C . GLN B 1 57 ? -9.633 -15.312 -1.396 1 98.75 57 GLN B C 1
ATOM 1709 O O . GLN B 1 57 ? -8.992 -16.266 -0.947 1 98.75 57 GLN B O 1
ATOM 1714 N N . ALA B 1 58 ? -9.07 -14.328 -2.014 1 98.88 58 ALA B N 1
ATOM 1715 C CA . ALA B 1 58 ? -7.641 -14.328 -2.307 1 98.88 58 ALA B CA 1
ATOM 1716 C C . ALA B 1 58 ? -6.816 -14.375 -1.023 1 98.88 58 ALA B C 1
ATOM 1718 O O . ALA B 1 58 ? -5.762 -15.016 -0.979 1 98.88 58 ALA B O 1
ATOM 1719 N N . LEU B 1 59 ? -7.312 -13.672 -0.016 1 98.81 59 LEU B N 1
ATOM 1720 C CA . LEU B 1 59 ? -6.559 -13.562 1.227 1 98.81 59 LEU B CA 1
ATOM 1721 C C . LEU B 1 59 ? -7.035 -14.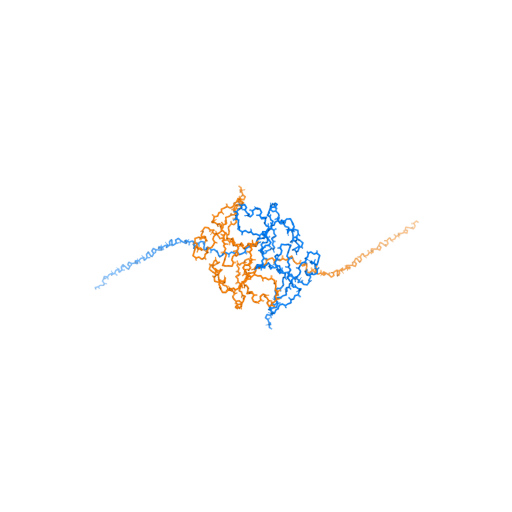594 2.244 1 98.81 59 LEU B C 1
ATOM 1723 O O . LEU B 1 59 ? -6.426 -14.758 3.305 1 98.81 59 LEU B O 1
ATOM 1727 N N . GLU B 1 60 ? -8.109 -15.242 1.889 1 98 60 GLU B N 1
ATOM 1728 C CA . GLU B 1 60 ? -8.734 -16.156 2.836 1 98 60 GLU B CA 1
ATOM 1729 C C . GLU B 1 60 ? -8.969 -15.484 4.188 1 98 60 GLU B C 1
ATOM 1731 O O . GLU B 1 60 ? -8.586 -16.016 5.227 1 98 60 GLU B O 1
ATOM 1736 N N . MET B 1 61 ? -9.594 -14.367 4.133 1 98.12 61 MET B N 1
ATOM 1737 C CA . MET B 1 61 ? -9.805 -13.523 5.309 1 98.12 61 MET B CA 1
ATOM 1738 C C . MET B 1 61 ? -11.203 -12.914 5.297 1 98.12 61 MET B C 1
ATOM 1740 O O . MET B 1 61 ? -11.695 -12.508 4.242 1 98.12 61 MET B O 1
ATOM 1744 N N . GLU B 1 62 ? -11.773 -12.883 6.48 1 98 62 GLU B N 1
ATOM 1745 C CA . GLU B 1 62 ? -13.055 -12.18 6.609 1 98 62 GLU B CA 1
ATOM 1746 C C . GLU B 1 62 ? -12.852 -10.664 6.60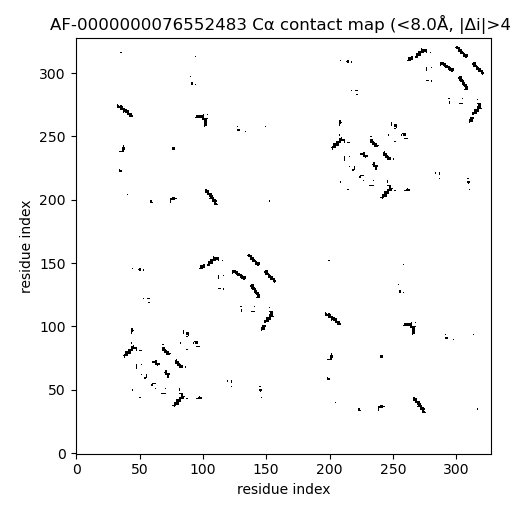2 1 98 62 GLU B C 1
ATOM 1748 O O . GLU B 1 62 ? -12.031 -10.141 7.355 1 98 62 GLU B O 1
ATOM 1753 N N . PRO B 1 63 ? -13.609 -9.984 5.762 1 98.5 63 PRO B N 1
ATOM 1754 C CA . PRO B 1 63 ? -13.5 -8.523 5.754 1 98.5 63 PRO B CA 1
ATOM 1755 C C . PRO B 1 63 ? -14.117 -7.883 6.996 1 98.5 63 PRO B C 1
ATOM 1757 O O . PRO B 1 63 ? -15.086 -8.414 7.551 1 98.5 63 PRO B O 1
ATOM 1760 N N . HIS B 1 64 ? -13.539 -6.797 7.453 1 98.44 64 HIS B N 1
ATOM 1761 C CA . HIS B 1 64 ? -14.18 -5.887 8.398 1 98.44 64 HIS B CA 1
ATOM 1762 C C . HIS B 1 64 ? -14.992 -4.82 7.664 1 98.44 64 HIS B C 1
ATOM 1764 O O . HIS B 1 64 ? -14.43 -3.82 7.207 1 98.44 64 HIS B O 1
ATOM 1770 N N . LYS B 1 65 ? -16.281 -5.027 7.57 1 98.06 65 LYS B N 1
ATOM 1771 C CA . LYS B 1 65 ? -17.156 -4.102 6.848 1 98.06 65 LYS B CA 1
ATOM 1772 C C . LYS B 1 65 ? -17.625 -2.973 7.754 1 98.06 65 LYS B C 1
ATOM 1774 O O . LYS B 1 65 ? -18.547 -3.166 8.562 1 98.06 65 LYS B O 1
ATOM 1779 N N . VAL B 1 66 ? -17.047 -1.858 7.562 1 95.75 66 VAL B N 1
ATOM 1780 C CA . VAL B 1 66 ? -17.438 -0.706 8.367 1 95.75 66 VAL B CA 1
ATOM 1781 C C . VAL B 1 66 ? -18.797 -0.198 7.91 1 95.75 66 VAL B C 1
ATOM 1783 O O . VAL B 1 66 ? -19.688 0.052 8.734 1 95.75 66 VAL B O 1
ATOM 1786 N N . ASP B 1 67 ? -19 -0.051 6.633 1 96 67 ASP B N 1
ATOM 1787 C CA . ASP B 1 67 ? -20.266 0.218 5.969 1 96 67 ASP B CA 1
ATOM 1788 C C . ASP B 1 67 ? -20.219 -0.196 4.5 1 96 67 ASP B C 1
ATOM 1790 O O . ASP B 1 67 ? -19.297 -0.904 4.082 1 96 67 ASP B O 1
ATOM 1794 N N . ASP B 1 68 ? -21.188 0.183 3.727 1 97.31 68 ASP B N 1
ATOM 1795 C CA . ASP B 1 68 ? -21.297 -0.284 2.348 1 97.31 68 ASP B CA 1
ATOM 1796 C C . ASP B 1 68 ? -20.219 0.354 1.466 1 97.31 68 ASP B C 1
ATOM 1798 O O . ASP B 1 68 ? -19.984 -0.097 0.344 1 97.31 68 ASP B O 1
ATOM 1802 N N . THR B 1 69 ? -19.547 1.375 1.938 1 98.25 69 THR B N 1
ATOM 1803 C CA . THR B 1 69 ? -18.641 2.131 1.084 1 98.25 69 THR B CA 1
ATOM 1804 C C . THR B 1 69 ? -17.188 1.92 1.517 1 98.25 69 THR B C 1
ATOM 1806 O O . THR B 1 69 ? -16.266 2.35 0.829 1 98.25 69 TH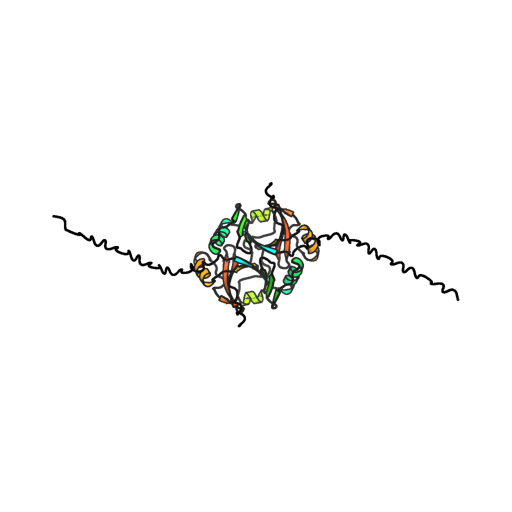R B O 1
ATOM 1809 N N . TYR B 1 70 ? -17.047 1.239 2.641 1 98.62 70 TYR B N 1
ATOM 1810 C CA . TYR B 1 70 ? -15.695 1.144 3.197 1 98.62 70 TYR B CA 1
ATOM 1811 C C . TYR B 1 70 ? -15.484 -0.196 3.895 1 98.62 70 TYR B C 1
ATOM 1813 O O . TYR B 1 70 ? -16.234 -0.549 4.809 1 98.62 70 TYR B O 1
ATOM 1821 N N . VAL B 1 71 ? -14.461 -0.915 3.498 1 98.88 71 VAL B N 1
ATOM 1822 C CA . VAL B 1 71 ? -14.117 -2.242 3.998 1 98.88 71 VAL B CA 1
ATOM 1823 C C . VAL B 1 71 ? -12.625 -2.312 4.301 1 98.88 71 VAL B C 1
ATOM 1825 O O . VAL B 1 71 ? -11.812 -1.736 3.576 1 98.88 71 VAL B O 1
ATOM 1828 N N . GLU B 1 72 ? -12.289 -3.051 5.367 1 98.88 72 GLU B N 1
ATOM 1829 C CA . GLU B 1 72 ? -10.883 -3.27 5.711 1 98.88 72 GLU B CA 1
ATOM 1830 C C . GLU B 1 72 ? -10.547 -4.758 5.754 1 98.88 72 GLU B C 1
ATOM 1832 O O . GLU B 1 72 ? -11.336 -5.562 6.258 1 98.88 72 GLU B O 1
ATOM 1837 N N . PHE B 1 73 ? -9.453 -5.133 5.156 1 98.88 73 PHE B N 1
ATOM 1838 C CA . PHE B 1 73 ? -8.773 -6.387 5.461 1 98.88 73 PHE B CA 1
ATOM 1839 C C . PHE B 1 73 ? -7.57 -6.148 6.367 1 98.88 73 PHE B C 1
ATOM 1841 O O . PHE B 1 73 ? -6.586 -5.527 5.953 1 98.88 73 PHE B O 1
ATOM 1848 N N . ARG B 1 74 ? -7.641 -6.59 7.582 1 98.44 74 ARG B N 1
ATOM 1849 C CA . ARG B 1 74 ? -6.586 -6.438 8.578 1 98.44 74 ARG B CA 1
ATOM 1850 C C . ARG B 1 74 ? -5.625 -7.625 8.539 1 98.44 74 ARG B C 1
ATOM 1852 O O . ARG B 1 74 ? -5.832 -8.617 9.25 1 98.44 74 ARG B O 1
ATOM 1859 N N . THR B 1 75 ? -4.539 -7.48 7.789 1 98 75 THR B N 1
ATOM 1860 C CA . THR B 1 75 ? -3.734 -8.633 7.387 1 98 75 THR B CA 1
ATOM 1861 C C . THR B 1 75 ? -2.637 -8.906 8.414 1 98 75 THR B C 1
ATOM 1863 O O . THR B 1 75 ? -1.698 -9.656 8.141 1 98 75 THR B O 1
ATOM 1866 N N . GLY B 1 76 ? -2.688 -8.461 9.641 1 91.88 76 GLY B N 1
ATOM 1867 C CA . GLY B 1 76 ? -1.696 -8.68 10.68 1 91.88 76 GLY B CA 1
ATOM 1868 C C . GLY B 1 76 ? -0.639 -7.598 10.734 1 91.88 76 GLY B C 1
ATOM 1869 O O . GLY B 1 76 ? -0.283 -7.121 11.812 1 91.88 76 GLY B O 1
ATOM 1870 N N . THR B 1 77 ? -0.106 -7.176 9.609 1 94.94 77 THR B N 1
ATOM 1871 C CA . THR B 1 77 ? 0.887 -6.109 9.531 1 94.94 77 THR B CA 1
ATOM 1872 C C . THR B 1 77 ? 0.241 -4.801 9.094 1 94.94 77 THR B C 1
ATOM 1874 O O . THR B 1 77 ? -0.002 -3.916 9.922 1 94.94 77 THR B O 1
ATOM 1877 N N . ALA B 1 78 ? -0.168 -4.707 7.93 1 98.25 78 ALA B N 1
ATOM 1878 C CA . ALA B 1 78 ? -0.84 -3.525 7.391 1 98.25 78 ALA B CA 1
ATOM 1879 C C . ALA B 1 78 ? -2.283 -3.84 7.012 1 98.25 78 ALA B C 1
ATOM 1881 O O . ALA B 1 78 ? -2.684 -5.008 6.984 1 98.25 78 ALA B O 1
ATOM 1882 N N . VAL B 1 79 ? -3.039 -2.785 6.77 1 98.75 79 VAL B N 1
ATOM 1883 C CA . VAL B 1 79 ? -4.441 -2.904 6.383 1 98.75 79 VAL B CA 1
ATOM 1884 C C . VAL B 1 79 ? -4.59 -2.631 4.891 1 98.75 79 VAL B C 1
ATOM 1886 O O . VAL B 1 79 ? -3.996 -1.687 4.363 1 98.75 79 VAL B O 1
ATOM 1889 N N . LEU B 1 80 ? -5.277 -3.486 4.219 1 98.94 80 LEU B N 1
ATOM 1890 C CA . LEU B 1 80 ? -5.832 -3.158 2.912 1 98.94 80 LEU B CA 1
ATOM 1891 C C . LEU B 1 80 ? -7.258 -2.637 3.041 1 98.94 80 LEU B C 1
ATOM 1893 O O . LEU B 1 80 ? -8.148 -3.354 3.51 1 98.94 80 LEU B O 1
ATOM 1897 N N . ALA B 1 81 ? -7.473 -1.448 2.627 1 98.94 81 ALA B N 1
ATOM 1898 C CA . ALA B 1 81 ? -8.805 -0.86 2.646 1 98.94 81 ALA B CA 1
ATOM 1899 C C . ALA B 1 81 ? -9.391 -0.768 1.237 1 98.94 81 ALA B C 1
ATOM 1901 O O . ALA B 1 81 ? -8.641 -0.641 0.261 1 98.94 81 ALA B O 1
ATOM 1902 N N . ILE B 1 82 ? -10.617 -0.886 1.161 1 98.94 82 ILE B N 1
ATOM 1903 C CA . ILE B 1 82 ? -11.398 -0.706 -0.057 1 98.94 82 ILE B CA 1
ATOM 1904 C C . ILE B 1 82 ? -12.438 0.392 0.155 1 98.94 82 ILE B C 1
ATOM 1906 O O . ILE B 1 82 ? -13.195 0.358 1.128 1 98.94 82 ILE B O 1
ATOM 1910 N N . PHE B 1 83 ? -12.422 1.346 -0.714 1 98.94 83 PHE B N 1
ATOM 1911 C CA . PHE B 1 83 ? -13.234 2.541 -0.512 1 98.94 83 PHE B CA 1
ATOM 1912 C C . PHE B 1 83 ? -13.945 2.938 -1.799 1 98.94 83 PHE B C 1
ATOM 1914 O O . PHE B 1 83 ? -13.344 2.945 -2.873 1 98.94 83 PHE B O 1
ATOM 1921 N N . ALA B 1 84 ? -15.195 3.316 -1.649 1 98.94 84 ALA B N 1
ATOM 1922 C CA . ALA B 1 84 ? -16.031 3.639 -2.801 1 98.94 84 ALA B CA 1
ATOM 1923 C C . ALA B 1 84 ? -15.625 4.973 -3.42 1 98.94 84 ALA B C 1
ATOM 1925 O O . ALA B 1 84 ? -15.336 5.934 -2.703 1 98.94 84 ALA B O 1
ATOM 1926 N N . THR B 1 85 ? -15.703 5.008 -4.75 1 98.88 85 THR B N 1
ATOM 1927 C CA . THR B 1 85 ? -15.406 6.223 -5.5 1 98.88 85 THR B CA 1
ATOM 1928 C C . THR B 1 85 ? -16.312 7.367 -5.059 1 98.88 85 THR B C 1
ATOM 1930 O O . THR B 1 85 ? -15.859 8.492 -4.875 1 98.88 85 THR B O 1
ATOM 1933 N N . GLU B 1 86 ? -17.594 7.082 -4.887 1 98.62 86 GLU B N 1
ATOM 1934 C CA . GLU B 1 86 ? -18.562 8.125 -4.539 1 98.62 86 GLU B CA 1
ATOM 1935 C C . GLU B 1 86 ? -18.219 8.758 -3.188 1 98.62 86 GLU B C 1
ATOM 1937 O O . GLU B 1 86 ? -18.312 9.969 -3.02 1 98.62 86 GLU B O 1
ATOM 1942 N N . ALA B 1 87 ? -17.859 7.957 -2.252 1 98.31 87 ALA B N 1
ATOM 1943 C CA . ALA B 1 87 ? -17.484 8.469 -0.936 1 98.31 87 ALA B CA 1
ATOM 1944 C C . ALA B 1 87 ? -16.172 9.258 -1.009 1 98.31 87 ALA B C 1
ATOM 1946 O O . ALA B 1 87 ? -16.078 10.344 -0.442 1 98.31 87 ALA B O 1
ATOM 1947 N N . GLN B 1 88 ? -15.18 8.734 -1.691 1 98.69 88 GLN B N 1
ATOM 1948 C CA . GLN B 1 88 ? -13.922 9.453 -1.883 1 98.69 88 GLN B CA 1
ATOM 1949 C C . GLN B 1 88 ? -14.164 10.828 -2.506 1 98.69 88 GLN B C 1
ATOM 1951 O O . GLN B 1 88 ? -13.602 11.828 -2.057 1 98.69 88 GLN B O 1
ATOM 1956 N N . GLU B 1 89 ? -15.008 10.859 -3.549 1 98.75 89 GLU B N 1
ATOM 1957 C CA . GLU B 1 89 ? -15.328 12.109 -4.23 1 98.75 89 GLU B CA 1
ATOM 1958 C C . GLU B 1 89 ? -16.016 13.102 -3.289 1 98.75 89 GLU B C 1
ATOM 1960 O O . GLU B 1 89 ? -15.773 14.305 -3.363 1 98.75 89 GLU B O 1
ATOM 1965 N N . LYS B 1 90 ? -16.844 12.586 -2.453 1 98.31 90 LYS B N 1
ATOM 1966 C CA . LYS B 1 90 ? -17.562 13.422 -1.494 1 98.31 90 LYS B CA 1
ATOM 1967 C C . LYS B 1 90 ? -16.594 14.078 -0.512 1 98.31 90 LYS B C 1
ATOM 1969 O O . LYS B 1 90 ? -16.734 15.266 -0.197 1 98.31 90 LYS B O 1
ATOM 1974 N N . TYR B 1 91 ? -15.578 13.383 -0.067 1 98.06 91 TYR B N 1
ATOM 1975 C CA . TYR B 1 91 ? -14.766 13.867 1.045 1 98.06 91 TYR B CA 1
ATOM 1976 C C . TYR B 1 91 ? -13.453 14.469 0.546 1 98.06 91 TYR B C 1
ATOM 1978 O O . TYR B 1 91 ? -12.891 15.359 1.188 1 98.06 91 TYR B O 1
ATOM 1986 N N . ILE B 1 92 ? -12.969 13.961 -0.581 1 98.38 92 ILE B N 1
ATOM 1987 C CA . ILE B 1 92 ? -11.75 14.461 -1.216 1 98.38 92 ILE B CA 1
ATOM 1988 C C . ILE B 1 92 ? -11.977 14.609 -2.719 1 98.38 92 ILE B C 1
ATOM 1990 O O . ILE B 1 92 ? -11.391 13.875 -3.516 1 98.38 92 ILE B O 1
ATOM 1994 N N . PRO B 1 93 ? -12.727 15.57 -3.125 1 98.44 93 PRO B N 1
ATOM 1995 C CA . PRO B 1 93 ? -13.18 15.664 -4.516 1 98.44 93 PRO B CA 1
ATOM 1996 C C . PRO B 1 93 ? -12.023 15.766 -5.508 1 98.44 93 PRO B C 1
ATOM 1998 O O . PRO B 1 93 ? -11.039 16.453 -5.25 1 98.44 93 PRO B O 1
ATOM 2001 N N . GLY B 1 94 ? -12.094 14.969 -6.598 1 98.62 94 GLY B N 1
ATOM 2002 C CA . GLY B 1 94 ? -11.172 15.039 -7.719 1 98.62 94 GLY B CA 1
ATOM 2003 C C . GLY B 1 94 ? -9.852 14.336 -7.449 1 98.62 94 GLY B C 1
ATOM 2004 O O . GLY B 1 94 ? -8.891 14.5 -8.203 1 98.62 94 GLY B O 1
ATOM 2005 N N . SER B 1 95 ? -9.789 13.492 -6.402 1 98.81 95 SER B N 1
ATOM 2006 C CA . SER B 1 95 ? -8.492 13.023 -5.926 1 98.81 95 SER B CA 1
ATOM 2007 C C . SER B 1 95 ? -8.203 11.609 -6.426 1 98.81 95 SER B C 1
ATOM 2009 O O . SER B 1 95 ? -7.066 11.133 -6.328 1 98.81 95 SER B O 1
ATOM 2011 N N . ALA B 1 96 ? -9.227 10.953 -7.004 1 98.88 96 ALA B N 1
ATOM 2012 C CA . ALA B 1 96 ? -8.992 9.57 -7.395 1 98.88 96 ALA B CA 1
ATOM 2013 C C . ALA B 1 96 ? -9.883 9.172 -8.57 1 98.88 96 ALA B C 1
ATOM 2015 O O . ALA B 1 96 ? -10.961 9.734 -8.758 1 98.88 96 ALA B O 1
ATOM 2016 N N . LYS B 1 97 ? -9.352 8.266 -9.352 1 98.81 97 LYS B N 1
ATOM 2017 C CA . LYS B 1 97 ? -10.094 7.594 -10.414 1 98.81 97 LYS B CA 1
ATOM 2018 C C . LYS B 1 97 ? -9.961 6.078 -10.305 1 98.81 97 LYS B C 1
ATOM 2020 O O . LYS B 1 97 ? -8.859 5.535 -10.469 1 98.81 97 LYS B O 1
ATOM 2025 N N . ALA B 1 98 ? -11.102 5.418 -10.125 1 98.75 98 ALA B N 1
ATOM 2026 C CA . ALA B 1 98 ? -11.133 3.98 -9.867 1 98.75 98 ALA B CA 1
ATOM 2027 C C . ALA B 1 98 ? -10.469 3.207 -11 1 98.75 98 ALA B C 1
ATOM 2029 O O . ALA B 1 98 ? -10.641 3.545 -12.172 1 98.75 98 ALA B O 1
ATOM 2030 N N . GLY B 1 99 ? -9.742 2.168 -10.586 1 98.25 99 GLY B N 1
ATOM 2031 C CA . GLY B 1 99 ? -9.195 1.228 -11.555 1 98.25 99 GLY B CA 1
ATOM 2032 C C . GLY B 1 99 ? -8.047 1.803 -12.359 1 98.25 99 GLY B C 1
ATOM 2033 O O . GLY B 1 99 ? -7.73 1.304 -13.438 1 98.25 99 GLY B O 1
ATOM 2034 N N . GLN B 1 100 ? -7.496 2.832 -11.898 1 98.75 100 GLN B N 1
ATOM 2035 C CA . GLN B 1 100 ? -6.402 3.473 -12.617 1 98.75 100 GLN B CA 1
ATOM 2036 C C . GLN B 1 100 ? -5.121 3.469 -11.789 1 98.75 100 GLN B C 1
ATOM 2038 O O . GLN B 1 100 ? -4.59 4.527 -11.445 1 98.75 100 GLN B O 1
ATOM 2043 N N . ASN B 1 101 ? -4.656 2.297 -11.469 1 98.94 101 ASN B N 1
ATOM 2044 C CA . ASN B 1 101 ? -3.369 2.07 -10.82 1 98.94 101 ASN B CA 1
ATOM 2045 C C . ASN B 1 101 ? -2.477 1.15 -11.648 1 98.94 101 ASN B C 1
ATOM 2047 O O . ASN B 1 101 ? -2.756 -0.043 -11.773 1 98.94 101 ASN B O 1
ATOM 2051 N N . ASN B 1 102 ? -1.396 1.743 -12.133 1 98.94 102 ASN B N 1
ATOM 2052 C CA . ASN B 1 102 ? -0.444 0.977 -12.93 1 98.94 102 ASN B CA 1
ATOM 2053 C C . ASN B 1 102 ? 0.975 1.104 -12.383 1 98.94 102 ASN B C 1
ATOM 2055 O O . ASN B 1 102 ? 1.939 0.733 -13.055 1 98.94 102 ASN B O 1
ATOM 2059 N N . SER B 1 103 ? 1.078 1.667 -11.188 1 98.94 103 SER B N 1
ATOM 2060 C CA . SER B 1 103 ? 2.457 1.896 -10.773 1 98.94 103 SER B CA 1
ATOM 2061 C C . SER B 1 103 ? 2.643 1.613 -9.289 1 98.94 103 SER B C 1
ATOM 2063 O O . SER B 1 103 ? 3.764 1.659 -8.773 1 98.94 103 SER B O 1
ATOM 2065 N N . ALA B 1 104 ? 1.658 1.361 -8.531 1 98.94 104 ALA B N 1
ATOM 2066 C CA . ALA B 1 104 ? 1.775 0.886 -7.156 1 98.94 104 ALA B CA 1
ATOM 2067 C C . ALA B 1 104 ? 1.433 -0.598 -7.059 1 98.94 104 ALA B C 1
ATOM 2069 O O . ALA B 1 104 ? 0.362 -1.024 -7.496 1 98.94 104 ALA B O 1
ATOM 2070 N N . ILE B 1 105 ? 2.322 -1.353 -6.516 1 99 105 ILE B N 1
ATOM 2071 C CA . ILE B 1 105 ? 2.15 -2.795 -6.391 1 99 105 ILE B CA 1
ATOM 2072 C C . ILE B 1 105 ? 1.816 -3.152 -4.945 1 99 105 ILE B C 1
ATOM 2074 O O . ILE B 1 105 ? 2.469 -2.674 -4.016 1 99 105 ILE B O 1
ATOM 2078 N N . LEU B 1 106 ? 0.765 -3.928 -4.742 1 98.94 106 LEU B N 1
ATOM 2079 C CA . LEU B 1 106 ? 0.446 -4.504 -3.441 1 98.94 106 LEU B CA 1
ATOM 2080 C C . LEU B 1 106 ? 1.167 -5.832 -3.242 1 98.94 106 LEU B C 1
ATOM 2082 O O . LEU B 1 106 ? 0.991 -6.766 -4.031 1 98.94 106 LEU B O 1
ATOM 2086 N N . GLU B 1 107 ? 1.958 -5.906 -2.205 1 98.94 107 GLU B N 1
ATOM 2087 C CA . GLU B 1 107 ? 2.771 -7.102 -2.016 1 98.94 107 GLU B CA 1
ATOM 2088 C C . GLU B 1 107 ? 2.422 -7.805 -0.708 1 98.94 107 GLU B C 1
ATOM 2090 O O . GLU B 1 107 ? 2.562 -7.227 0.371 1 98.94 107 GLU B O 1
ATOM 2095 N N . PHE B 1 108 ? 2.006 -9.047 -0.851 1 98.88 108 PHE B N 1
ATOM 2096 C CA . PHE B 1 108 ? 1.591 -9.875 0.279 1 98.88 108 PHE B CA 1
ATOM 2097 C C . PHE B 1 108 ? 2.584 -11 0.518 1 98.88 108 PHE B C 1
ATOM 2099 O O . PHE B 1 108 ? 2.885 -11.773 -0.395 1 98.88 108 PHE B O 1
ATOM 2106 N N . LYS B 1 109 ? 3.047 -11.047 1.724 1 98.56 109 LYS B N 1
ATOM 2107 C CA . LYS B 1 109 ? 3.846 -12.211 2.113 1 98.56 109 LYS B CA 1
ATOM 2108 C C . LYS B 1 109 ? 2.965 -13.438 2.316 1 98.56 109 LYS B C 1
ATOM 2110 O O . LYS B 1 109 ? 1.905 -13.352 2.941 1 98.56 109 LYS B O 1
ATOM 2115 N N . VAL B 1 110 ? 3.379 -14.508 1.72 1 98.44 110 VAL B N 1
ATOM 2116 C CA . VAL B 1 110 ? 2.684 -15.781 1.884 1 98.44 110 VAL B CA 1
ATOM 2117 C C . VAL B 1 110 ? 3.672 -16.859 2.334 1 98.44 110 VAL B C 1
ATOM 2119 O O . VAL B 1 110 ? 4.879 -16.609 2.396 1 98.44 110 VAL B O 1
ATOM 2122 N N . THR B 1 111 ? 3.123 -18.016 2.723 1 97.5 111 THR B N 1
ATOM 2123 C CA . THR B 1 111 ? 3.984 -19.078 3.213 1 97.5 111 THR B CA 1
ATOM 2124 C C . THR B 1 111 ? 4.41 -20 2.07 1 97.5 111 THR B C 1
ATOM 2126 O O . THR B 1 111 ? 5.426 -20.688 2.168 1 97.5 111 THR B O 1
ATOM 2129 N N . ASP B 1 112 ? 3.641 -20.047 0.97 1 97.94 112 ASP B N 1
ATOM 2130 C CA . ASP B 1 112 ? 3.893 -20.953 -0.149 1 97.94 112 ASP B CA 1
ATOM 2131 C C . ASP B 1 112 ? 3.309 -20.391 -1.445 1 97.94 112 ASP B C 1
ATOM 2133 O O . ASP B 1 112 ? 2.109 -20.516 -1.698 1 97.94 112 ASP B O 1
ATOM 2137 N N . VAL B 1 113 ? 4.199 -19.938 -2.316 1 98.62 113 VAL B N 1
ATOM 2138 C CA . VAL B 1 113 ? 3.781 -19.266 -3.537 1 98.62 113 VAL B CA 1
ATOM 2139 C C . VAL B 1 113 ? 3.129 -20.266 -4.492 1 98.62 113 VAL B C 1
ATOM 2141 O O . VAL B 1 113 ? 2.104 -19.953 -5.109 1 98.62 113 VAL B O 1
ATOM 2144 N N . ASP B 1 114 ? 3.676 -21.422 -4.598 1 98.56 114 ASP B N 1
ATOM 2145 C CA . ASP B 1 114 ? 3.17 -22.422 -5.535 1 98.56 114 ASP B CA 1
ATOM 2146 C C . ASP B 1 114 ? 1.784 -22.906 -5.121 1 98.56 114 ASP B C 1
ATOM 2148 O O . ASP B 1 114 ? 0.915 -23.125 -5.969 1 98.56 114 ASP B O 1
ATOM 2152 N N . HIS B 1 115 ? 1.64 -23.031 -3.855 1 98.19 115 HIS B N 1
ATOM 2153 C CA . HIS B 1 115 ? 0.318 -23.375 -3.348 1 98.19 115 HIS B CA 1
ATOM 2154 C C . HIS B 1 115 ? -0.71 -22.312 -3.699 1 98.19 115 HIS B C 1
ATOM 2156 O O . HIS B 1 115 ? -1.814 -22.625 -4.148 1 98.19 115 HIS B O 1
ATOM 2162 N N . GLU B 1 116 ? -0.36 -21.109 -3.51 1 98.69 116 GLU B N 1
ATOM 2163 C CA . GLU B 1 116 ? -1.282 -20.016 -3.789 1 98.69 116 GLU B CA 1
ATOM 2164 C C . GLU B 1 116 ? -1.646 -19.953 -5.27 1 98.69 116 GLU B C 1
ATOM 2166 O O . GLU B 1 116 ? -2.783 -19.641 -5.625 1 98.69 116 GLU B O 1
ATOM 2171 N N . TYR B 1 117 ? -0.689 -20.25 -6.086 1 98.75 117 TYR B N 1
ATOM 2172 C CA . TYR B 1 117 ? -0.933 -20.25 -7.523 1 98.75 117 TYR B CA 1
ATOM 2173 C C . TYR B 1 117 ? -2.025 -21.25 -7.883 1 98.75 117 TYR B C 1
ATOM 2175 O O . TYR B 1 117 ? -2.916 -20.953 -8.68 1 98.75 117 TYR B O 1
ATOM 2183 N N . VAL B 1 118 ? -1.978 -22.359 -7.312 1 98.5 118 VAL B N 1
ATOM 2184 C CA . VAL B 1 118 ? -2.975 -23.406 -7.559 1 98.5 118 VAL B CA 1
ATOM 2185 C C . VAL B 1 118 ? -4.312 -22.984 -6.953 1 98.5 118 VAL B C 1
ATOM 2187 O O . VAL B 1 118 ? -5.348 -23.047 -7.617 1 98.5 118 VAL B O 1
ATOM 2190 N N . ARG B 1 119 ? -4.277 -22.469 -5.789 1 98 119 ARG B N 1
ATOM 2191 C CA . ARG B 1 119 ? -5.48 -22.125 -5.035 1 98 119 ARG B CA 1
ATOM 2192 C C . ARG B 1 119 ? -6.273 -21.031 -5.734 1 98 119 ARG B C 1
ATOM 2194 O O . ARG B 1 119 ? -7.508 -21.031 -5.691 1 98 119 ARG B O 1
ATOM 2201 N N . LEU B 1 120 ? -5.598 -20.156 -6.48 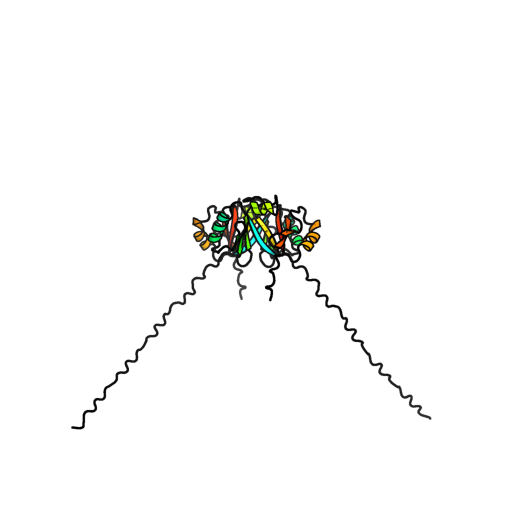1 98.62 120 LEU B N 1
ATOM 2202 C CA . LEU B 1 120 ? -6.223 -18.938 -6.996 1 98.62 120 LEU B CA 1
ATOM 2203 C C . LEU B 1 120 ? -6.68 -19.141 -8.438 1 98.62 120 LEU B C 1
ATOM 2205 O O . LEU B 1 120 ? -7.254 -18.219 -9.039 1 98.62 120 LEU B O 1
ATOM 2209 N N . GLN B 1 121 ? -6.465 -20.203 -9.234 1 97.69 121 GLN B N 1
ATOM 2210 C CA . GLN B 1 121 ? -6.777 -20.438 -10.648 1 97.69 121 GLN B CA 1
ATOM 2211 C C . GLN B 1 121 ? -8.242 -20.125 -10.945 1 97.69 121 GLN B C 1
ATOM 2213 O O . GLN B 1 121 ? -8.562 -19.547 -11.984 1 97.69 121 GLN B O 1
ATOM 2218 N N . GLY B 1 122 ? -9.172 -20.281 -10.133 1 97.19 122 GLY B N 1
ATOM 2219 C CA . GLY B 1 122 ? -10.578 -20.016 -10.367 1 97.19 122 GLY B CA 1
ATOM 2220 C C . GLY B 1 122 ? -10.977 -18.594 -10.016 1 97.19 122 GLY B C 1
ATOM 2221 O O . GLY B 1 122 ? -12.023 -18.109 -10.453 1 97.19 122 GLY B O 1
ATOM 2222 N N . LEU B 1 123 ? -10.109 -17.938 -9.453 1 98.75 123 LEU B N 1
ATOM 2223 C CA . LEU B 1 123 ? -10.414 -16.609 -8.953 1 98.75 123 LEU B CA 1
ATOM 2224 C C . LEU B 1 123 ? -9.695 -15.539 -9.781 1 98.75 123 LEU B C 1
ATOM 2226 O O . LEU B 1 123 ? -10.305 -14.539 -10.164 1 98.75 123 LEU B O 1
ATOM 2230 N N . VAL B 1 124 ? -8.422 -15.766 -10.055 1 98.81 124 VAL B N 1
ATOM 2231 C CA . VAL B 1 124 ? -7.602 -14.812 -10.797 1 98.81 124 VAL B CA 1
ATOM 2232 C C . VAL B 1 124 ? -7.848 -14.969 -12.289 1 98.81 124 VAL B C 1
ATOM 2234 O O . VAL B 1 124 ? -7.785 -16.078 -12.828 1 98.81 124 VAL B O 1
ATOM 2237 N N . LYS B 1 125 ? -8.117 -13.867 -12.875 1 98.56 125 LYS B N 1
ATOM 2238 C CA . LYS B 1 125 ? -8.414 -13.906 -14.305 1 98.56 125 LYS B CA 1
ATOM 2239 C C . LYS B 1 125 ? -7.215 -13.445 -15.125 1 98.56 125 LYS B C 1
ATOM 2241 O O . LYS B 1 125 ? -7.105 -13.773 -16.312 1 98.56 125 LYS B O 1
ATOM 2246 N N . THR B 1 126 ? -6.367 -12.648 -14.578 1 98.69 126 THR B N 1
ATOM 2247 C CA . THR B 1 126 ? -5.211 -12.117 -15.289 1 98.69 126 THR B CA 1
ATOM 2248 C C . THR B 1 126 ? -3.924 -12.422 -14.531 1 98.69 126 THR B C 1
ATOM 2250 O O . THR B 1 126 ? -3.619 -11.781 -13.523 1 98.69 126 THR B O 1
ATOM 2253 N N . TRP B 1 127 ? -3.219 -13.383 -15.016 1 98.75 127 TRP B N 1
ATOM 2254 C CA . TRP B 1 127 ? -1.892 -13.719 -14.508 1 98.75 127 TRP B CA 1
ATOM 2255 C C . TRP B 1 127 ? -0.817 -12.891 -15.203 1 98.75 127 TRP B C 1
ATOM 2257 O O . TRP B 1 127 ? -0.838 -12.742 -16.422 1 98.75 127 TRP B O 1
ATOM 2267 N N . VAL B 1 128 ? 0.055 -12.359 -14.461 1 98.94 128 VAL B N 1
ATOM 2268 C CA . VAL B 1 128 ? 1.107 -11.508 -15.008 1 98.94 128 VAL B CA 1
ATOM 2269 C C . VAL B 1 128 ? 2.43 -12.266 -15.031 1 98.94 128 VAL B C 1
ATOM 2271 O O . VAL B 1 128 ? 3.203 -12.156 -15.984 1 98.94 128 VAL B O 1
ATOM 2274 N N . LYS B 1 129 ? 2.723 -13.016 -13.961 1 98.88 129 LYS B N 1
ATOM 2275 C CA . LYS B 1 129 ? 3.902 -13.867 -13.867 1 98.88 129 LYS B CA 1
ATOM 2276 C C . LYS B 1 129 ? 3.641 -15.078 -12.977 1 98.88 129 LYS B C 1
ATOM 2278 O O . LYS B 1 129 ? 3.201 -14.922 -11.836 1 98.88 129 LYS B O 1
ATOM 2283 N N . LYS B 1 130 ? 3.9 -16.266 -13.5 1 98.75 130 LYS B N 1
ATOM 2284 C CA . LYS B 1 130 ? 3.764 -17.5 -12.727 1 98.75 130 LYS B CA 1
ATOM 2285 C C . LYS B 1 130 ? 4.82 -17.578 -11.633 1 98.75 130 LYS B C 1
ATOM 2287 O O . LYS B 1 130 ? 5.793 -16.828 -11.641 1 98.75 130 LYS B O 1
ATOM 2292 N N . PRO B 1 131 ? 4.609 -18.5 -10.719 1 98.81 131 PRO B N 1
ATOM 2293 C CA . PRO B 1 131 ? 5.609 -18.594 -9.648 1 98.81 131 PRO B CA 1
ATOM 2294 C C . PRO B 1 131 ? 7.035 -18.688 -10.188 1 98.81 131 PRO B C 1
ATOM 2296 O O . PRO B 1 131 ? 7.336 -19.547 -11.008 1 98.81 131 PRO B O 1
ATOM 2299 N N . THR B 1 132 ? 7.801 -17.75 -9.719 1 98.75 132 THR B N 1
ATOM 2300 C CA . THR B 1 132 ? 9.172 -17.609 -10.195 1 98.75 132 THR B CA 1
ATOM 2301 C C . THR B 1 132 ? 10.094 -17.156 -9.062 1 98.75 132 THR B C 1
ATOM 2303 O O . THR B 1 132 ? 9.727 -16.281 -8.281 1 98.75 132 THR B O 1
ATOM 2306 N N . THR B 1 133 ? 11.25 -17.812 -8.914 1 98.12 133 THR B N 1
ATOM 2307 C CA . THR B 1 133 ? 12.273 -17.281 -8.023 1 98.12 133 THR B CA 1
ATOM 2308 C C . THR B 1 133 ? 13.078 -16.172 -8.727 1 98.12 133 THR B C 1
ATOM 2310 O O . THR B 1 133 ? 13.703 -16.422 -9.758 1 98.12 133 THR B O 1
ATOM 2313 N N . GLN B 1 134 ? 13.023 -15.016 -8.18 1 96.75 134 GLN B N 1
ATOM 2314 C CA . GLN B 1 134 ? 13.703 -13.867 -8.758 1 96.75 134 GLN B CA 1
ATOM 2315 C C . GLN B 1 134 ? 15.211 -13.922 -8.5 1 96.75 134 GLN B C 1
ATOM 2317 O O . GLN B 1 134 ? 15.664 -14.68 -7.645 1 96.75 134 GLN B O 1
ATOM 2322 N N . PRO B 1 135 ? 15.961 -13.148 -9.164 1 93.19 135 PRO B N 1
ATOM 2323 C CA . PRO B 1 135 ? 17.422 -13.227 -9.039 1 93.19 135 PRO B CA 1
ATOM 2324 C C . PRO B 1 135 ? 17.906 -12.898 -7.629 1 93.19 135 PRO B C 1
ATOM 2326 O O . PRO B 1 135 ? 18.969 -13.359 -7.211 1 93.19 135 PRO B O 1
ATOM 2329 N N . TRP B 1 136 ? 17.188 -12.164 -6.98 1 92.75 136 TRP B N 1
ATOM 2330 C CA . TRP B 1 136 ? 17.562 -11.773 -5.629 1 92.75 136 TRP B CA 1
ATOM 2331 C C . TRP B 1 136 ? 17.047 -12.781 -4.605 1 92.75 136 TRP B C 1
ATOM 2333 O O . TRP B 1 136 ? 17.156 -12.562 -3.398 1 92.75 136 TRP B O 1
ATOM 2343 N N . GLY B 1 137 ? 16.359 -13.852 -5 1 96 137 GLY B N 1
ATOM 2344 C CA . GLY B 1 137 ? 16.062 -15 -4.156 1 96 137 GLY B CA 1
ATOM 2345 C C . GLY B 1 137 ? 14.594 -15.062 -3.746 1 96 137 GLY B C 1
ATOM 2346 O O . GLY B 1 137 ? 14.109 -16.109 -3.326 1 96 137 GLY B O 1
ATOM 2347 N N . THR B 1 138 ? 13.875 -14.047 -3.834 1 97.69 138 THR B N 1
ATOM 2348 C CA . THR B 1 138 ? 12.461 -14.016 -3.482 1 97.69 138 THR B CA 1
ATOM 2349 C C . THR B 1 138 ? 11.641 -14.836 -4.48 1 97.69 138 THR B C 1
ATOM 2351 O O . THR B 1 138 ? 11.836 -14.719 -5.691 1 97.69 138 THR B O 1
ATOM 2354 N N . ARG B 1 139 ? 10.836 -15.711 -3.984 1 98.5 139 ARG B N 1
ATOM 2355 C CA . ARG B 1 139 ? 9.875 -16.391 -4.855 1 98.5 139 ARG B CA 1
ATOM 2356 C C . ARG B 1 139 ? 8.555 -15.633 -4.898 1 98.5 139 ARG B C 1
ATOM 2358 O O . ARG B 1 139 ? 8.008 -15.273 -3.855 1 98.5 139 ARG B O 1
ATOM 2365 N N . SER B 1 140 ? 8.031 -15.445 -6.148 1 98.62 140 SER B N 1
ATOM 2366 C CA . SER B 1 140 ? 6.859 -14.578 -6.273 1 98.62 140 SER B CA 1
ATOM 2367 C C . SER B 1 140 ? 5.945 -15.047 -7.402 1 98.62 140 SER B C 1
ATOM 2369 O O . SER B 1 140 ? 6.387 -15.742 -8.32 1 98.62 140 SER B O 1
ATOM 2371 N N . LEU B 1 141 ? 4.727 -14.719 -7.324 1 98.75 141 LEU B N 1
ATOM 2372 C CA . LEU B 1 141 ? 3.738 -14.727 -8.398 1 98.75 141 LEU B CA 1
ATOM 2373 C C . LEU B 1 141 ? 3.039 -13.375 -8.492 1 98.75 141 LEU B C 1
ATOM 2375 O O . LEU B 1 141 ? 2.781 -12.727 -7.477 1 98.75 141 LEU B O 1
ATOM 2379 N N . TYR B 1 142 ? 2.713 -12.922 -9.734 1 98.94 142 TYR B N 1
ATOM 2380 C CA . TYR B 1 142 ? 2.062 -11.633 -9.977 1 98.94 142 TYR B CA 1
ATOM 2381 C C . TYR B 1 142 ? 0.755 -11.82 -10.734 1 98.94 142 TYR B C 1
ATOM 2383 O O . TYR B 1 142 ? 0.69 -12.602 -11.688 1 98.94 142 TYR B O 1
ATOM 2391 N N . PHE B 1 143 ? -0.232 -11.109 -10.32 1 98.94 143 PHE B N 1
ATOM 2392 C CA . PHE B 1 143 ? -1.534 -11.141 -10.977 1 98.94 143 PHE B CA 1
ATOM 2393 C C . PHE B 1 143 ? -2.262 -9.812 -10.805 1 98.94 143 PHE B C 1
ATOM 2395 O O . PHE B 1 143 ? -1.785 -8.922 -10.094 1 98.94 143 PHE B O 1
ATOM 2402 N N . ARG B 1 144 ? -3.35 -9.648 -11.492 1 98.94 144 ARG B N 1
ATOM 2403 C CA . ARG B 1 144 ? -4.172 -8.453 -11.359 1 98.94 144 ARG B CA 1
ATOM 2404 C C . ARG B 1 144 ? -5.48 -8.766 -10.633 1 98.94 144 ARG B C 1
ATOM 2406 O O . ARG B 1 144 ? -6.105 -9.789 -10.891 1 98.94 144 ARG B O 1
ATOM 2413 N N . ASP B 1 145 ? -5.848 -7.859 -9.727 1 98.94 145 ASP B N 1
ATOM 2414 C CA . ASP B 1 145 ? -7.172 -7.957 -9.125 1 98.94 145 ASP B CA 1
ATOM 2415 C C . ASP B 1 145 ? -8.25 -7.449 -10.086 1 98.94 145 ASP B C 1
ATOM 2417 O O . ASP B 1 145 ? -7.945 -7.027 -11.203 1 98.94 145 ASP B O 1
ATOM 2421 N N . PRO B 1 146 ? -9.531 -7.449 -9.75 1 98.94 146 PRO B N 1
ATOM 2422 C CA . PRO B 1 146 ? -10.617 -7.109 -10.672 1 98.94 146 PRO B CA 1
ATOM 2423 C C . PRO B 1 146 ? -10.547 -5.66 -11.148 1 98.94 146 PRO B C 1
ATOM 2425 O O . PRO B 1 146 ? -11.133 -5.32 -12.188 1 98.94 146 PRO B O 1
ATOM 2428 N N . ASP B 1 147 ? -9.898 -4.797 -10.375 1 98.94 147 ASP B N 1
ATOM 2429 C CA . ASP B 1 147 ? -9.766 -3.4 -10.781 1 98.94 147 ASP B CA 1
ATOM 2430 C C . ASP B 1 147 ? -8.461 -3.168 -11.539 1 98.94 147 ASP B C 1
ATOM 2432 O O . ASP B 1 147 ? -8.156 -2.041 -11.938 1 98.94 147 ASP B O 1
ATOM 2436 N N . GLY B 1 148 ? -7.656 -4.18 -11.688 1 98.88 148 GLY B N 1
ATOM 2437 C CA . GLY B 1 148 ? -6.445 -4.066 -12.484 1 98.88 148 GLY B CA 1
ATOM 2438 C C . GLY B 1 148 ? -5.207 -3.795 -11.648 1 98.88 148 GLY B C 1
ATOM 2439 O O . GLY B 1 148 ? -4.102 -3.684 -12.188 1 98.88 148 GLY B O 1
ATOM 2440 N N . ASN B 1 149 ? -5.316 -3.686 -10.336 1 98.94 149 ASN B N 1
ATOM 2441 C CA . ASN B 1 149 ? -4.145 -3.504 -9.484 1 98.94 149 ASN B CA 1
ATOM 2442 C C . ASN B 1 149 ? -3.191 -4.691 -9.586 1 98.94 149 ASN B C 1
ATOM 2444 O O . ASN B 1 149 ? -3.629 -5.844 -9.602 1 98.94 149 ASN B O 1
ATOM 2448 N N . LEU B 1 150 ? -1.929 -4.379 -9.672 1 99 150 LEU B N 1
ATOM 2449 C CA . LEU B 1 150 ? -0.924 -5.438 -9.633 1 99 150 LEU B CA 1
ATOM 2450 C C . LEU B 1 150 ? -0.69 -5.918 -8.211 1 99 150 LEU B C 1
ATOM 2452 O O . LEU B 1 150 ? -0.476 -5.109 -7.301 1 99 150 LEU B O 1
ATOM 2456 N N . VAL B 1 151 ? -0.773 -7.238 -8.047 1 99 151 VAL B N 1
ATOM 2457 C CA . VAL B 1 151 ? -0.624 -7.887 -6.75 1 99 151 VAL B CA 1
ATOM 2458 C C . VAL B 1 151 ? 0.518 -8.898 -6.805 1 99 151 VAL B C 1
ATOM 2460 O O . VAL B 1 151 ? 0.645 -9.648 -7.777 1 99 151 VAL B O 1
ATOM 2463 N N . ASP B 1 152 ? 1.329 -8.82 -5.832 1 98.94 152 ASP B N 1
ATOM 2464 C CA . ASP B 1 152 ? 2.43 -9.766 -5.664 1 98.94 152 ASP B CA 1
ATOM 2465 C C . ASP B 1 152 ? 2.236 -10.617 -4.41 1 98.94 152 ASP B C 1
ATOM 2467 O O . ASP B 1 152 ? 2.154 -10.086 -3.299 1 98.94 152 ASP B O 1
ATOM 2471 N N . PHE B 1 153 ? 2.082 -11.922 -4.551 1 98.88 153 PHE B N 1
ATOM 2472 C CA . PHE B 1 153 ? 2.27 -12.859 -3.453 1 98.88 153 PHE B CA 1
ATOM 2473 C C . PHE B 1 153 ? 3.695 -13.406 -3.439 1 98.88 153 PHE B C 1
ATOM 2475 O O . PHE B 1 153 ? 4.172 -13.93 -4.445 1 98.88 153 PHE B O 1
ATOM 2482 N N . PHE B 1 154 ? 4.352 -13.344 -2.242 1 98.81 154 PHE B N 1
ATOM 2483 C CA . PHE B 1 154 ? 5.766 -13.688 -2.299 1 98.81 154 PHE B CA 1
ATOM 2484 C C . PHE B 1 154 ? 6.215 -14.352 -1.001 1 98.81 154 PHE B C 1
ATOM 2486 O O . PHE B 1 154 ? 5.535 -14.242 0.023 1 98.81 154 PHE B O 1
ATOM 2493 N N . VAL B 1 155 ? 7.281 -15.086 -1.054 1 98.5 155 VAL B N 1
ATOM 2494 C CA . VAL B 1 155 ? 8.078 -15.594 0.058 1 98.5 155 VAL B CA 1
ATOM 2495 C C . VAL B 1 155 ? 9.5 -15.039 -0.028 1 98.5 155 VAL B C 1
ATOM 2497 O O . VAL B 1 155 ? 10.172 -15.203 -1.049 1 98.5 155 VAL B O 1
ATOM 2500 N N . PRO B 1 156 ? 9.922 -14.367 1.031 1 97 156 PRO B N 1
ATOM 2501 C CA . PRO B 1 156 ? 11.266 -13.773 0.974 1 97 156 PRO B CA 1
ATOM 2502 C C . PRO B 1 156 ? 12.367 -14.82 0.839 1 97 156 PRO B C 1
ATOM 2504 O O . PRO B 1 156 ? 12.156 -15.992 1.173 1 97 156 PRO B O 1
ATOM 2507 N N . ALA B 1 157 ? 13.516 -14.312 0.352 1 93.06 157 ALA B N 1
ATOM 2508 C CA . ALA B 1 157 ? 14.688 -15.18 0.239 1 93.06 157 ALA B CA 1
ATOM 2509 C C . ALA B 1 157 ? 15.102 -15.719 1.604 1 93.06 157 ALA B C 1
ATOM 2511 O O . ALA B 1 157 ? 14.953 -15.031 2.621 1 93.06 157 ALA B O 1
ATOM 2512 N N . THR B 1 158 ? 15.391 -16.984 1.643 1 82.12 158 THR B N 1
ATOM 2513 C CA . THR B 1 158 ? 15.898 -17.594 2.871 1 82.12 158 THR B CA 1
ATOM 2514 C C . THR B 1 158 ? 17.297 -17.062 3.191 1 82.12 158 THR B C 1
ATOM 2516 O O . THR B 1 158 ? 18.141 -16.938 2.301 1 82.12 158 THR B O 1
ATOM 2519 N N . GLN B 1 159 ? 17.438 -16.219 4.277 1 63.91 159 GLN B N 1
ATOM 2520 C CA . GLN B 1 159 ? 18.812 -15.859 4.656 1 63.91 159 GLN B CA 1
ATOM 2521 C C . GLN B 1 159 ? 19.625 -17.109 4.984 1 63.91 159 GLN B C 1
ATOM 2523 O O . GLN B 1 159 ? 19.141 -18.031 5.637 1 63.91 159 GLN B O 1
ATOM 2528 N N . PRO B 1 160 ? 20.75 -17.266 4.266 1 59.69 160 PRO B N 1
ATOM 2529 C CA . PRO B 1 160 ? 21.609 -18.375 4.699 1 59.69 160 PRO B CA 1
ATOM 2530 C C . PRO B 1 160 ? 21.906 -18.344 6.195 1 59.69 160 PRO B C 1
ATOM 2532 O O . PRO B 1 160 ? 22.062 -17.266 6.77 1 59.69 160 PRO B O 1
ATOM 2535 N N . LYS B 1 161 ? 21.312 -19.297 6.973 1 52.09 161 LYS B N 1
ATOM 2536 C CA . LYS B 1 161 ? 21.781 -19.344 8.352 1 52.09 161 LYS B CA 1
ATOM 2537 C C . LYS B 1 161 ? 23.297 -19.203 8.422 1 52.09 161 LYS B C 1
ATOM 2539 O O . LYS B 1 161 ? 24.016 -19.875 7.676 1 52.09 161 LYS B O 1
ATOM 2544 N N . PRO B 1 162 ? 23.656 -18.062 9.188 1 49.88 162 PRO B N 1
ATOM 2545 C CA . PRO B 1 162 ? 25.109 -18.078 9.32 1 49.88 162 PRO B CA 1
ATOM 2546 C C . PRO B 1 162 ? 25.656 -19.453 9.664 1 49.88 162 PRO B C 1
ATOM 2548 O O . PRO B 1 162 ? 25.047 -20.203 10.438 1 49.88 162 PRO B O 1
ATOM 2551 N N . ARG B 1 163 ? 26.406 -20.062 8.734 1 46.56 163 ARG B N 1
ATOM 2552 C CA . ARG B 1 163 ? 27.141 -21.25 9.148 1 46.56 163 ARG B CA 1
ATOM 2553 C C . ARG B 1 163 ? 27.75 -21.062 10.531 1 46.56 163 ARG B C 1
ATOM 2555 O O . ARG B 1 163 ? 28.406 -20.062 10.797 1 46.56 163 ARG B O 1
ATOM 2562 N N . ARG B 1 164 ? 27.125 -21.766 11.438 1 41.12 164 ARG B N 1
ATOM 2563 C CA . ARG B 1 164 ? 27.953 -21.891 12.641 1 41.12 164 ARG B CA 1
ATOM 2564 C C . ARG B 1 164 ? 29.281 -22.578 12.32 1 41.12 164 ARG B C 1
ATOM 2566 O O . ARG B 1 164 ? 29.344 -23.469 11.469 1 41.12 164 ARG B O 1
#